Protein AF-A0A1T4M0A2-F1 (afdb_monomer_lite)

Secondary structure (DSSP, 8-state):
-PPP---S-S-----TTHHHH-HHHHHHHHHHHHHHHHHHHHHHHHHHTT-S-EE--HHHHHHHHHHHH-TTT--HHHHHHHHHHHHHTTSS-HHHHHTTEE--HHHHHHHHHIIIIIS------TT-TT--S-----------------------------------------------------------TTTHHHHHHHHHHHHTSPPPHHHHHHHHHHHHTT----GGGGSS------

Structure (mmCIF, N/CA/C/O backbone):
data_AF-A0A1T4M0A2-F1
#
_entry.id   AF-A0A1T4M0A2-F1
#
loop_
_atom_site.group_PDB
_atom_site.id
_atom_site.type_symbol
_atom_site.label_atom_id
_atom_site.label_alt_id
_atom_site.label_comp_id
_atom_site.label_asym_id
_atom_site.label_entity_id
_atom_site.label_seq_id
_atom_site.pdbx_PDB_ins_code
_atom_site.Cartn_x
_atom_site.Cartn_y
_atom_site.Cartn_z
_atom_site.occupancy
_atom_site.B_iso_or_equiv
_atom_site.auth_seq_id
_atom_site.auth_comp_id
_atom_site.auth_asym_id
_atom_site.auth_atom_id
_atom_site.pdbx_PDB_model_num
ATOM 1 N N . MET A 1 1 ? -9.844 22.093 26.070 1.00 39.25 1 MET A N 1
ATOM 2 C CA . MET A 1 1 ? -10.235 21.740 24.686 1.00 39.25 1 MET A CA 1
ATOM 3 C C . MET A 1 1 ? -9.706 20.346 24.404 1.00 39.25 1 MET A C 1
ATOM 5 O O . MET A 1 1 ? -8.512 20.139 24.574 1.00 39.25 1 MET A O 1
ATOM 9 N N . ALA A 1 2 ? -10.566 19.386 24.062 1.00 51.38 2 ALA A N 1
ATOM 10 C CA . ALA A 1 2 ? -10.100 18.076 23.611 1.00 51.38 2 ALA A CA 1
ATOM 11 C C . ALA A 1 2 ? -9.387 18.256 22.262 1.00 51.38 2 ALA A C 1
ATOM 13 O O . ALA A 1 2 ? -9.920 18.923 21.375 1.00 51.38 2 ALA A O 1
ATOM 14 N N . ALA A 1 3 ? -8.166 17.734 22.128 1.00 55.91 3 ALA A N 1
ATOM 15 C CA . ALA A 1 3 ? -7.427 17.821 20.874 1.00 55.91 3 ALA A CA 1
ATOM 16 C C . ALA A 1 3 ? -8.201 17.091 19.758 1.00 55.91 3 ALA A C 1
ATOM 18 O O . ALA A 1 3 ? -8.787 16.036 20.023 1.00 55.91 3 ALA A O 1
ATOM 19 N N . PRO A 1 4 ? -8.212 17.615 18.518 1.00 58.62 4 PRO A N 1
ATOM 20 C CA . PRO A 1 4 ? -8.858 16.937 17.406 1.00 58.62 4 PRO A CA 1
ATOM 21 C C . PRO A 1 4 ? -8.225 15.559 17.204 1.00 58.62 4 PRO A C 1
ATOM 23 O O . PRO A 1 4 ? -7.002 15.390 17.248 1.00 58.62 4 PRO A O 1
ATOM 26 N N . LYS A 1 5 ? -9.075 14.558 16.989 1.00 67.94 5 LYS A N 1
ATOM 27 C CA . LYS A 1 5 ? -8.657 13.176 16.786 1.00 67.94 5 LYS A CA 1
ATOM 28 C C . LYS A 1 5 ? -8.040 13.050 15.396 1.00 67.94 5 LYS A C 1
ATOM 30 O O . LYS A 1 5 ? -8.744 12.885 14.408 1.00 67.94 5 LYS A O 1
ATOM 35 N N . LYS A 1 6 ? -6.719 13.202 15.319 1.00 79.38 6 LYS A N 1
ATOM 36 C CA . LYS A 1 6 ? -5.974 13.026 14.069 1.00 79.38 6 LYS A CA 1
ATOM 37 C C . LYS A 1 6 ? -6.140 11.586 13.586 1.00 79.38 6 LYS A C 1
ATOM 39 O O . LYS A 1 6 ? -5.965 10.661 14.376 1.00 79.38 6 LYS A O 1
ATOM 44 N N . GLU A 1 7 ? -6.464 11.402 12.312 1.00 83.31 7 GLU A N 1
ATOM 45 C CA . GLU A 1 7 ? -6.491 10.068 11.703 1.00 83.31 7 GLU A CA 1
ATOM 46 C C . GLU A 1 7 ? -5.093 9.665 11.222 1.00 83.31 7 GLU A C 1
ATOM 48 O O . GLU A 1 7 ? -4.657 8.557 11.486 1.00 83.31 7 GLU A O 1
ATOM 53 N N . HIS A 1 8 ? -4.324 10.593 10.657 1.00 86.31 8 HIS A N 1
ATOM 54 C CA . HIS A 1 8 ? -2.967 10.317 10.192 1.00 86.31 8 HIS A CA 1
ATOM 55 C C . HIS A 1 8 ? -1.977 9.902 11.294 1.00 86.31 8 HIS A C 1
ATOM 57 O O . HIS A 1 8 ? -2.127 10.224 12.486 1.00 86.31 8 HIS A O 1
ATOM 63 N N . LEU A 1 9 ? -0.920 9.219 10.853 1.00 89.81 9 LEU A N 1
ATOM 64 C CA . LEU A 1 9 ? 0.281 8.913 11.617 1.00 89.81 9 LEU A CA 1
ATOM 65 C C . LEU A 1 9 ? 1.424 9.814 11.156 1.00 89.81 9 LEU A C 1
ATOM 67 O O . LEU A 1 9 ? 1.797 9.801 9.987 1.00 89.81 9 LEU A O 1
ATOM 71 N N . ASP A 1 10 ? 2.038 10.511 12.109 1.00 88.38 10 ASP A N 1
ATOM 72 C CA . ASP A 1 10 ? 3.291 11.242 11.879 1.00 88.38 10 ASP A CA 1
ATOM 73 C C . ASP A 1 10 ? 4.507 10.291 11.850 1.00 88.38 10 ASP A C 1
ATOM 75 O O . ASP A 1 10 ? 5.552 10.607 11.286 1.00 88.38 10 ASP A O 1
ATOM 79 N N . TYR A 1 11 ? 4.381 9.117 12.478 1.00 88.50 11 TYR A N 1
ATOM 80 C CA . TYR A 1 11 ? 5.404 8.074 12.538 1.00 88.50 11 TYR A CA 1
ATOM 81 C C . TYR A 1 11 ? 4.760 6.698 12.751 1.00 88.50 11 TYR A C 1
ATOM 83 O O . TYR A 1 11 ? 3.680 6.584 13.333 1.00 88.50 11 TYR A O 1
ATOM 91 N N . TYR A 1 12 ? 5.444 5.637 12.323 1.00 91.56 12 TYR A N 1
ATOM 92 C CA . TYR A 1 12 ? 5.054 4.254 12.596 1.00 91.56 12 TYR A CA 1
ATOM 93 C C . TYR A 1 12 ? 6.279 3.387 12.885 1.00 91.56 12 TYR A C 1
ATOM 95 O O . TYR A 1 12 ? 7.388 3.664 12.428 1.00 91.56 12 TYR A O 1
ATOM 103 N N . ASN A 1 13 ? 6.070 2.308 13.638 1.00 86.81 13 ASN A N 1
ATOM 104 C CA . ASN A 1 13 ? 7.130 1.355 13.945 1.00 86.81 13 ASN A CA 1
ATOM 105 C C . ASN A 1 13 ? 7.327 0.385 12.774 1.00 86.81 13 ASN A C 1
ATOM 107 O O . ASN A 1 13 ? 6.379 -0.252 12.311 1.00 86.81 13 ASN A O 1
ATOM 111 N N . TRP A 1 14 ? 8.574 0.222 12.336 1.00 88.94 14 TRP A N 1
ATOM 112 C CA . TRP A 1 14 ? 8.961 -0.786 11.353 1.00 88.94 14 TRP A CA 1
ATOM 113 C C . TRP A 1 14 ? 9.756 -1.904 12.028 1.00 88.94 14 TRP A C 1
ATOM 115 O O . TRP A 1 14 ? 10.693 -1.648 12.781 1.00 88.94 14 TRP A O 1
ATOM 125 N N . SER A 1 15 ? 9.397 -3.161 11.760 1.00 87.94 15 SER A N 1
ATOM 1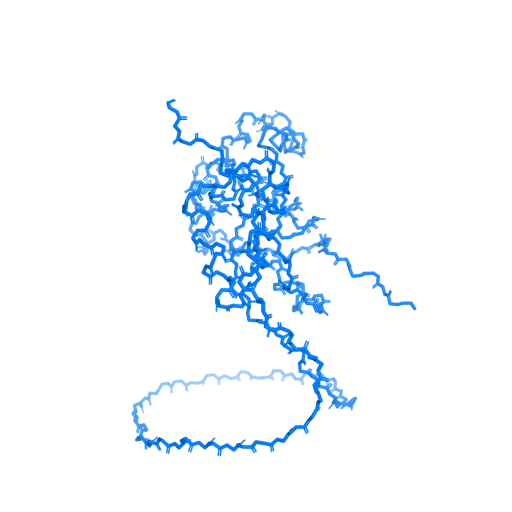26 C CA . SER A 1 15 ? 10.130 -4.296 12.325 1.00 87.94 15 SER A CA 1
ATOM 127 C C . SER A 1 15 ? 11.504 -4.428 11.672 1.00 87.94 15 SER A C 1
ATOM 129 O O . SER A 1 15 ? 11.605 -4.613 10.460 1.00 87.94 15 SER A O 1
ATOM 131 N N . CYS A 1 16 ? 12.566 -4.448 12.481 1.00 88.12 16 CYS A N 1
ATOM 132 C CA . CYS A 1 16 ? 13.921 -4.724 11.995 1.00 88.12 16 CYS A CA 1
ATOM 133 C C . CYS A 1 16 ? 14.044 -6.111 11.339 1.00 88.12 16 CYS A C 1
ATOM 135 O O . CYS A 1 16 ? 14.912 -6.312 10.502 1.00 88.12 16 CYS A O 1
ATOM 137 N N . LYS A 1 17 ? 13.152 -7.052 11.684 1.00 90.44 17 LYS A N 1
ATOM 138 C CA . LYS A 1 17 ? 13.105 -8.409 11.115 1.00 90.44 17 LYS A CA 1
ATOM 139 C C . LYS A 1 17 ? 12.120 -8.538 9.953 1.00 90.44 17 LYS A C 1
ATOM 141 O O . LYS A 1 17 ? 11.853 -9.652 9.514 1.00 90.44 17 LYS A O 1
ATOM 146 N N . ALA A 1 18 ? 11.536 -7.438 9.469 1.00 88.75 18 ALA A N 1
ATOM 147 C CA . ALA A 1 18 ? 10.472 -7.490 8.466 1.00 88.75 18 ALA A CA 1
ATOM 148 C C . ALA A 1 18 ? 10.889 -8.265 7.207 1.00 88.75 18 ALA A C 1
ATOM 150 O O . ALA A 1 18 ? 10.117 -9.080 6.708 1.00 88.75 18 ALA A O 1
ATOM 151 N N . TYR A 1 19 ? 12.119 -8.064 6.735 1.00 88.00 19 TYR A N 1
ATOM 152 C CA . TYR A 1 19 ? 12.650 -8.764 5.565 1.00 88.00 19 TYR A CA 1
ATOM 153 C C . TYR A 1 19 ? 13.077 -10.203 5.855 1.00 88.00 19 TYR A C 1
ATOM 155 O O . TYR A 1 19 ? 13.188 -10.990 4.924 1.00 88.00 19 TYR A O 1
ATOM 163 N N . ASP A 1 20 ? 13.251 -10.587 7.120 1.00 88.88 20 ASP A N 1
ATOM 164 C CA . ASP A 1 20 ? 13.601 -11.956 7.507 1.00 88.88 20 ASP A CA 1
ATOM 165 C C . ASP A 1 20 ? 12.364 -12.829 7.705 1.00 88.88 20 ASP A C 1
ATOM 167 O O . ASP A 1 20 ? 12.385 -14.019 7.383 1.00 88.88 20 ASP A O 1
ATOM 171 N N . THR A 1 21 ? 11.277 -12.255 8.215 1.00 89.38 21 THR A N 1
ATOM 172 C CA . THR A 1 21 ? 10.059 -13.002 8.549 1.00 89.38 21 THR A CA 1
ATOM 173 C C . THR A 1 21 ? 9.019 -12.961 7.440 1.00 89.38 21 THR A C 1
ATOM 175 O O . THR A 1 21 ? 8.274 -13.924 7.271 1.00 89.38 21 THR A O 1
ATOM 178 N N . ASN A 1 22 ? 8.962 -11.882 6.656 1.00 92.19 22 ASN A N 1
ATOM 179 C CA . ASN A 1 22 ? 7.921 -11.715 5.655 1.00 92.19 22 ASN A CA 1
ATOM 180 C C . ASN A 1 22 ? 8.375 -12.192 4.268 1.00 92.19 22 ASN A C 1
ATOM 182 O O . ASN A 1 22 ? 9.184 -11.555 3.591 1.00 92.19 22 ASN A O 1
ATOM 186 N N . PHE A 1 23 ? 7.801 -13.308 3.816 1.00 94.69 23 PHE A N 1
ATOM 187 C CA . PHE A 1 23 ? 8.124 -13.897 2.519 1.00 94.69 23 PHE A CA 1
ATOM 188 C C . PHE A 1 23 ?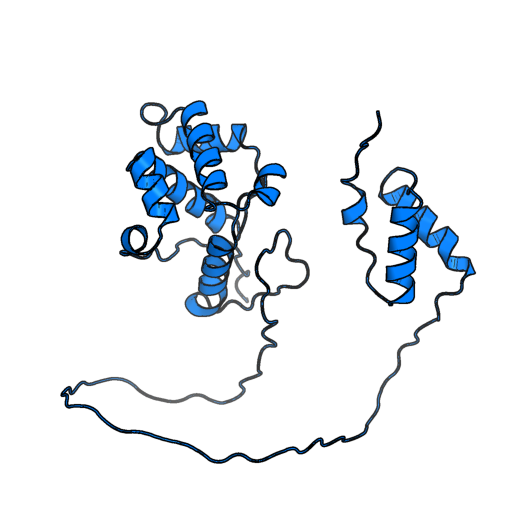 7.743 -13.003 1.327 1.00 94.69 23 PHE A C 1
ATOM 190 O O . PHE A 1 23 ? 8.441 -13.029 0.314 1.00 94.69 23 PHE A O 1
ATOM 197 N N . THR A 1 24 ? 6.691 -12.180 1.426 1.00 96.31 24 THR A N 1
ATOM 198 C CA . THR A 1 24 ? 6.309 -11.267 0.333 1.00 96.31 24 THR A CA 1
ATOM 199 C C . THR A 1 24 ? 7.319 -10.130 0.194 1.00 96.31 24 THR A C 1
ATOM 201 O O . THR A 1 24 ? 7.755 -9.834 -0.917 1.00 96.31 24 THR A O 1
ATOM 204 N N . LEU A 1 25 ? 7.816 -9.589 1.311 1.00 96.44 25 LEU A N 1
ATOM 205 C CA . LEU A 1 25 ? 8.918 -8.621 1.288 1.00 96.44 25 LEU A CA 1
ATOM 206 C C . LEU A 1 25 ? 10.201 -9.238 0.719 1.00 96.44 25 LEU A C 1
ATOM 208 O O . LEU A 1 25 ? 10.844 -8.613 -0.117 1.00 96.44 25 LEU A O 1
ATOM 212 N N . LYS A 1 26 ? 10.526 -10.495 1.055 1.00 96.62 26 LYS A N 1
ATOM 213 C CA . LYS A 1 26 ? 11.661 -11.203 0.429 1.00 96.62 26 LYS A CA 1
ATOM 214 C C . LYS A 1 26 ? 11.511 -11.340 -1.086 1.00 96.62 26 LYS A C 1
ATOM 216 O O . LYS A 1 26 ? 12.495 -11.188 -1.807 1.00 96.62 26 LYS A O 1
ATOM 221 N N . LYS A 1 27 ? 10.302 -11.624 -1.592 1.00 97.88 27 LYS A N 1
ATOM 222 C CA . LYS A 1 27 ? 10.033 -11.677 -3.043 1.00 97.88 27 LYS A CA 1
ATOM 223 C C . LYS A 1 27 ? 10.254 -10.324 -3.717 1.00 97.88 27 LYS A C 1
ATOM 225 O O . LYS A 1 27 ? 10.754 -10.295 -4.842 1.00 97.88 27 LYS A O 1
ATOM 230 N N . LEU A 1 28 ? 9.887 -9.231 -3.047 1.00 98.31 28 LEU A N 1
ATOM 231 C CA . LEU A 1 28 ? 10.128 -7.867 -3.516 1.00 98.31 28 LEU A CA 1
ATOM 232 C C . LEU A 1 28 ? 11.625 -7.563 -3.585 1.00 98.31 28 LEU A C 1
ATOM 234 O O . LEU A 1 28 ? 12.125 -7.233 -4.661 1.00 98.31 28 LEU A O 1
ATOM 238 N N . SER A 1 29 ? 12.345 -7.778 -2.481 1.00 97.00 29 SER A N 1
ATOM 239 C CA . SER A 1 29 ? 13.796 -7.582 -2.401 1.00 97.00 29 SER A CA 1
ATOM 240 C C . SER A 1 29 ? 14.545 -8.440 -3.421 1.00 97.00 29 SER A C 1
ATOM 242 O O . SER A 1 29 ? 15.470 -7.969 -4.071 1.00 97.00 29 SER A O 1
ATOM 244 N N . ARG A 1 30 ? 14.123 -9.692 -3.639 1.00 97.44 30 ARG A N 1
ATOM 245 C CA . ARG A 1 30 ? 14.750 -10.573 -4.634 1.00 97.44 30 ARG A CA 1
ATOM 246 C C . ARG A 1 30 ? 14.590 -10.062 -6.069 1.00 97.44 30 ARG A C 1
ATOM 248 O O . ARG A 1 30 ? 15.503 -10.257 -6.864 1.00 97.44 30 ARG A O 1
ATOM 255 N N . LYS A 1 31 ? 13.441 -9.473 -6.420 1.00 98.19 31 LYS A N 1
ATOM 256 C CA . LYS A 1 31 ? 13.147 -9.052 -7.802 1.00 98.19 31 LYS A CA 1
ATOM 257 C C . LYS A 1 31 ? 13.642 -7.638 -8.113 1.00 98.19 31 LYS A C 1
ATOM 259 O O . LYS A 1 31 ? 14.182 -7.415 -9.190 1.00 98.19 31 LYS A O 1
ATOM 264 N N . TYR A 1 32 ? 13.462 -6.702 -7.183 1.00 98.00 32 TYR A N 1
ATOM 265 C CA . TYR A 1 32 ? 13.727 -5.273 -7.398 1.00 98.00 32 TYR A CA 1
ATOM 266 C C . TYR A 1 32 ? 14.761 -4.682 -6.434 1.00 98.00 32 TYR A C 1
ATOM 268 O O . TYR A 1 32 ? 15.060 -3.490 -6.512 1.00 98.00 32 TYR A O 1
ATOM 276 N N . GLY A 1 33 ? 15.317 -5.490 -5.528 1.00 96.88 33 GLY A N 1
ATOM 277 C CA . GLY A 1 33 ? 16.351 -5.048 -4.599 1.00 96.88 33 GLY A CA 1
ATOM 278 C C . GLY A 1 33 ? 15.901 -3.883 -3.708 1.00 96.88 33 GLY A C 1
ATOM 279 O O . GLY A 1 33 ? 14.706 -3.731 -3.429 1.00 96.88 33 GLY A O 1
ATOM 280 N N . PRO A 1 34 ? 16.848 -3.017 -3.304 1.00 96.56 34 PRO A N 1
ATOM 281 C CA . PRO A 1 34 ? 16.570 -1.852 -2.463 1.00 96.56 34 PRO A CA 1
ATOM 282 C C . PRO A 1 34 ? 15.567 -0.863 -3.071 1.00 96.56 34 PRO A C 1
ATOM 284 O O . PRO A 1 34 ? 14.888 -0.144 -2.337 1.00 96.56 34 PRO A O 1
ATOM 287 N N . LEU A 1 35 ? 15.448 -0.817 -4.403 1.00 97.44 35 LEU A N 1
ATOM 288 C CA . LEU A 1 35 ? 14.502 0.074 -5.071 1.00 97.44 35 LEU A CA 1
ATOM 289 C C . LEU A 1 35 ? 13.056 -0.345 -4.786 1.00 97.44 35 LEU A C 1
ATOM 291 O O . LEU A 1 35 ? 12.245 0.487 -4.384 1.00 97.44 35 LEU A O 1
ATOM 295 N N . GLY A 1 36 ? 12.752 -1.641 -4.925 1.00 97.81 36 GLY A N 1
ATOM 296 C CA . GLY A 1 36 ? 11.426 -2.172 -4.604 1.00 97.81 36 GLY A CA 1
ATOM 297 C C . GLY A 1 36 ? 11.056 -1.927 -3.144 1.00 97.81 36 GLY A C 1
ATOM 298 O O . GLY A 1 36 ? 9.963 -1.455 -2.839 1.00 97.81 36 GLY A O 1
ATOM 299 N N . GLU A 1 37 ? 12.008 -2.164 -2.243 1.00 96.69 37 GLU A N 1
ATOM 300 C CA . GLU A 1 37 ? 11.847 -1.877 -0.818 1.00 96.69 37 GLU A CA 1
ATOM 301 C C . GLU A 1 37 ? 11.545 -0.405 -0.529 1.00 96.69 37 GLU A C 1
ATOM 303 O O . GLU A 1 37 ? 10.666 -0.103 0.279 1.00 96.69 37 GLU A O 1
ATOM 308 N N . THR A 1 38 ? 12.259 0.502 -1.197 1.00 97.38 38 THR A N 1
ATOM 309 C CA . THR A 1 38 ? 12.088 1.949 -1.039 1.00 97.38 38 THR A CA 1
ATOM 310 C C . THR A 1 38 ? 10.709 2.387 -1.513 1.00 97.38 38 THR A C 1
ATOM 312 O O . THR A 1 38 ? 10.027 3.108 -0.789 1.00 97.38 38 THR A O 1
ATOM 315 N N . ILE A 1 39 ? 10.263 1.909 -2.679 1.00 98.12 39 ILE A N 1
ATOM 316 C CA . ILE A 1 39 ? 8.927 2.207 -3.215 1.00 98.12 39 ILE A CA 1
ATOM 317 C C . ILE A 1 39 ? 7.847 1.728 -2.250 1.00 98.12 39 ILE A C 1
ATOM 319 O O . ILE A 1 39 ? 6.962 2.500 -1.885 1.00 98.12 39 ILE A O 1
ATOM 323 N N . TYR A 1 40 ? 7.947 0.490 -1.762 1.00 97.88 40 TYR A N 1
ATOM 324 C CA . TYR A 1 40 ? 6.973 -0.018 -0.802 1.00 97.88 40 TYR A CA 1
ATOM 325 C C . TYR A 1 40 ? 7.000 0.761 0.522 1.00 97.88 40 TYR A C 1
ATOM 327 O O . TYR A 1 40 ? 5.946 1.042 1.086 1.00 97.88 40 TYR A O 1
ATOM 335 N N . ARG A 1 41 ? 8.177 1.174 1.014 1.00 96.56 41 ARG A N 1
ATOM 336 C CA . ARG A 1 41 ? 8.266 2.015 2.218 1.00 96.56 41 ARG A CA 1
ATOM 337 C C . ARG A 1 41 ? 7.595 3.374 2.010 1.00 96.56 41 ARG A C 1
ATOM 339 O O . ARG A 1 41 ? 6.773 3.755 2.832 1.00 96.56 41 ARG A O 1
ATOM 346 N N . ARG A 1 42 ? 7.863 4.049 0.890 1.00 96.81 42 ARG A N 1
ATOM 347 C CA . ARG A 1 42 ? 7.218 5.329 0.553 1.00 96.81 42 ARG A CA 1
ATOM 348 C C . ARG A 1 42 ? 5.706 5.195 0.392 1.00 96.81 42 ARG A C 1
ATOM 350 O O . ARG A 1 42 ? 4.979 6.087 0.812 1.00 96.81 42 ARG A O 1
ATOM 357 N N . MET A 1 43 ? 5.231 4.068 -0.134 1.00 97.69 43 MET A N 1
ATOM 358 C CA . MET A 1 43 ? 3.800 3.763 -0.172 1.00 97.69 43 MET A CA 1
ATOM 359 C C . MET A 1 43 ? 3.179 3.666 1.219 1.00 97.69 43 MET A C 1
ATOM 361 O O . MET A 1 43 ? 2.096 4.198 1.438 1.00 97.69 43 MET A O 1
ATOM 365 N N . LEU A 1 44 ? 3.853 3.018 2.173 1.00 97.00 44 LEU A N 1
ATOM 366 C CA . LEU A 1 44 ? 3.371 2.983 3.555 1.00 97.00 44 LEU A CA 1
ATOM 367 C C . LEU A 1 44 ? 3.300 4.386 4.157 1.00 97.00 44 LEU A C 1
ATOM 369 O O . LEU A 1 44 ? 2.318 4.696 4.823 1.00 97.00 44 LEU A O 1
ATOM 373 N N . ASP A 1 45 ? 4.297 5.231 3.891 1.00 95.69 45 ASP A N 1
ATOM 374 C CA . ASP A 1 45 ? 4.312 6.613 4.372 1.00 95.69 45 ASP A CA 1
ATOM 375 C C . ASP A 1 45 ? 3.111 7.405 3.817 1.00 95.69 45 ASP A C 1
ATOM 377 O O . ASP A 1 45 ? 2.406 8.065 4.579 1.00 95.69 45 ASP A O 1
ATOM 381 N N . LEU A 1 46 ? 2.829 7.286 2.511 1.00 95.69 46 LEU A N 1
ATOM 382 C CA . LEU A 1 46 ? 1.676 7.922 1.855 1.00 95.69 46 LEU A CA 1
ATOM 383 C C . LEU A 1 46 ? 0.338 7.428 2.407 1.00 95.69 46 LEU A C 1
ATOM 385 O O . LEU A 1 46 ? -0.582 8.221 2.627 1.00 95.69 46 LEU A O 1
ATOM 389 N N . ILE A 1 47 ? 0.234 6.121 2.649 1.00 96.69 47 ILE A N 1
ATOM 390 C CA . ILE A 1 47 ? -0.969 5.539 3.231 1.00 96.69 47 ILE A CA 1
ATOM 391 C C . ILE A 1 47 ? -1.168 6.091 4.638 1.00 96.69 47 ILE A C 1
ATOM 393 O O . ILE A 1 47 ? -2.183 6.729 4.901 1.00 96.69 47 ILE A O 1
ATOM 397 N N . TYR A 1 48 ? -0.182 5.922 5.517 1.00 95.44 48 TYR A N 1
ATOM 398 C CA . TYR A 1 48 ? -0.310 6.218 6.941 1.00 95.44 48 TYR A CA 1
ATOM 399 C C . TYR A 1 48 ? -0.401 7.708 7.275 1.00 95.44 48 TYR A C 1
ATOM 401 O O . TYR A 1 48 ? -1.045 8.053 8.267 1.00 95.44 48 TYR A O 1
ATOM 409 N N . ILE A 1 49 ? 0.164 8.600 6.454 1.00 93.31 49 ILE A N 1
ATOM 410 C CA . ILE A 1 49 ? -0.046 10.046 6.623 1.00 93.31 49 ILE A CA 1
ATOM 411 C C . ILE A 1 49 ? -1.466 10.484 6.231 1.00 93.31 49 ILE A C 1
ATOM 413 O O . ILE A 1 49 ? -1.875 11.598 6.542 1.00 93.31 49 ILE A O 1
ATOM 417 N N . THR A 1 50 ? -2.228 9.615 5.567 1.00 90.38 50 THR A N 1
ATOM 418 C CA . THR A 1 50 ? -3.619 9.876 5.190 1.00 90.38 50 THR A CA 1
ATOM 419 C C . THR A 1 50 ? -4.572 9.115 6.112 1.00 90.38 50 THR A C 1
ATOM 421 O O . THR A 1 50 ? -5.351 9.727 6.842 1.00 90.38 50 THR A O 1
ATOM 424 N N . ASN A 1 51 ? -4.521 7.778 6.087 1.00 91.56 51 ASN A N 1
ATOM 425 C CA . ASN A 1 51 ? -5.354 6.870 6.880 1.00 91.56 51 ASN A CA 1
ATOM 426 C C . ASN A 1 51 ? -4.775 5.431 6.827 1.00 91.56 51 ASN A C 1
ATOM 428 O O . ASN A 1 51 ? -3.567 5.229 6.768 1.00 91.56 51 ASN A O 1
ATOM 432 N N . TYR A 1 52 ? -5.619 4.397 6.830 1.00 94.94 52 TYR A N 1
ATOM 433 C CA . TYR A 1 52 ? -5.225 3.004 6.544 1.00 94.94 52 TYR A CA 1
ATOM 434 C C . TYR A 1 52 ? -5.299 2.632 5.052 1.00 94.94 52 TYR A C 1
ATOM 436 O O . TYR A 1 52 ? -5.020 1.488 4.687 1.00 94.94 52 TYR A O 1
ATOM 444 N N . TYR A 1 53 ? -5.691 3.571 4.191 1.00 97.00 53 TYR A N 1
ATOM 445 C CA . TYR A 1 53 ? -5.740 3.436 2.735 1.00 97.00 53 TYR A CA 1
ATOM 446 C C . TYR A 1 53 ? -5.575 4.810 2.076 1.00 97.00 53 TYR A C 1
ATOM 448 O O . TYR A 1 53 ? -5.777 5.838 2.727 1.00 97.00 53 TYR A O 1
ATOM 456 N N . ILE A 1 54 ? -5.276 4.814 0.778 1.00 96.81 54 ILE A N 1
ATOM 457 C CA . ILE A 1 54 ? -5.383 5.992 -0.099 1.00 96.81 54 ILE A CA 1
ATOM 458 C C . ILE A 1 54 ? -6.151 5.625 -1.365 1.00 96.81 54 ILE A C 1
ATOM 460 O O . ILE A 1 54 ? -6.178 4.456 -1.751 1.00 96.81 54 ILE A O 1
ATOM 464 N N . VAL A 1 55 ? -6.772 6.620 -1.996 1.00 97.25 55 VAL A N 1
ATOM 465 C CA . VAL A 1 55 ? -7.452 6.472 -3.289 1.00 97.25 55 VAL A CA 1
ATOM 466 C C . VAL A 1 55 ? -6.745 7.369 -4.287 1.00 97.25 55 VAL A C 1
ATOM 468 O O . VAL A 1 55 ? -6.794 8.588 -4.142 1.00 97.25 55 VAL A O 1
ATOM 471 N N . ILE A 1 56 ? -6.043 6.770 -5.239 1.00 97.25 56 ILE A N 1
ATOM 472 C CA . ILE A 1 56 ? -5.246 7.483 -6.237 1.00 97.25 56 ILE A CA 1
ATOM 473 C C . ILE A 1 56 ? -4.981 6.558 -7.422 1.00 97.25 56 ILE A C 1
ATOM 475 O O . ILE A 1 56 ? -4.753 5.358 -7.242 1.00 97.25 56 ILE A O 1
ATOM 479 N N . ASP A 1 57 ? -5.033 7.113 -8.628 1.00 97.50 57 ASP A N 1
ATOM 480 C CA . ASP A 1 57 ? -4.721 6.363 -9.839 1.00 97.50 57 ASP A CA 1
ATOM 481 C C . ASP A 1 57 ? -3.241 5.954 -9.879 1.00 97.50 57 ASP A C 1
ATOM 483 O O . ASP A 1 57 ? -2.372 6.652 -9.350 1.00 97.50 57 ASP A O 1
ATOM 487 N N . ILE A 1 58 ? -2.946 4.805 -10.491 1.00 97.81 58 ILE A N 1
ATOM 488 C CA . ILE A 1 58 ? -1.580 4.283 -10.552 1.00 97.81 58 ILE A CA 1
ATOM 489 C C . ILE A 1 58 ? -0.623 5.220 -11.295 1.00 97.81 58 ILE A C 1
ATOM 491 O O . ILE A 1 58 ? 0.544 5.285 -10.909 1.00 97.81 58 ILE A O 1
ATOM 495 N N . ASP A 1 59 ? -1.082 5.949 -12.311 1.00 97.38 59 ASP A N 1
ATOM 496 C CA . ASP A 1 59 ? -0.223 6.829 -13.103 1.00 97.38 59 ASP A CA 1
ATOM 497 C C . ASP A 1 59 ? 0.175 8.068 -12.286 1.00 97.38 59 ASP A C 1
ATOM 499 O O . ASP A 1 59 ? 1.360 8.392 -12.176 1.00 97.38 59 ASP A O 1
ATOM 503 N N . GLU A 1 60 ? -0.795 8.700 -11.615 1.00 97.75 60 GLU A N 1
ATOM 504 C CA . GLU A 1 60 ? -0.554 9.839 -10.716 1.00 97.75 60 GLU A CA 1
ATOM 505 C C . GLU A 1 60 ? 0.322 9.435 -9.522 1.00 97.75 60 GLU A C 1
ATOM 507 O O . GLU A 1 60 ? 1.284 10.124 -9.172 1.00 97.75 60 GLU A O 1
ATOM 512 N N . LEU A 1 61 ? 0.042 8.271 -8.933 1.00 97.75 61 LEU A N 1
ATOM 513 C CA . LEU A 1 61 ? 0.827 7.725 -7.833 1.00 97.75 61 LEU A CA 1
ATOM 514 C C . LEU A 1 61 ? 2.272 7.426 -8.248 1.00 97.75 61 LEU A C 1
ATOM 516 O O . LEU A 1 61 ? 3.212 7.709 -7.503 1.00 97.75 61 LEU A O 1
ATOM 520 N N . SER A 1 62 ? 2.463 6.849 -9.433 1.00 98.06 62 SER A N 1
ATOM 521 C CA . SER A 1 62 ? 3.795 6.515 -9.941 1.00 98.06 62 SER A CA 1
ATOM 522 C C . SER A 1 62 ? 4.607 7.771 -10.240 1.00 98.06 62 SER A C 1
ATOM 524 O O . SER A 1 62 ? 5.800 7.803 -9.933 1.00 98.06 62 SER A O 1
ATOM 526 N N . TYR A 1 63 ? 3.959 8.818 -10.755 1.00 97.50 63 TYR A N 1
ATOM 527 C CA . TYR A 1 63 ? 4.551 10.141 -10.946 1.00 97.50 63 TYR A CA 1
ATOM 528 C C . TYR A 1 63 ? 5.005 10.783 -9.630 1.00 97.50 63 TYR A C 1
ATOM 530 O O . TYR A 1 63 ? 6.150 11.234 -9.516 1.00 97.50 63 TYR A O 1
ATOM 538 N N . ASP A 1 64 ? 4.152 10.779 -8.603 1.00 96.69 64 ASP A N 1
ATOM 539 C CA . ASP A 1 64 ? 4.495 11.326 -7.285 1.00 96.69 64 ASP A CA 1
ATOM 540 C C . ASP A 1 64 ? 5.657 10.555 -6.629 1.00 96.69 64 ASP A C 1
ATOM 542 O O . ASP A 1 64 ? 6.618 11.148 -6.123 1.00 96.69 64 ASP A O 1
ATOM 546 N N . LEU A 1 65 ? 5.639 9.220 -6.698 1.00 97.31 65 LEU A N 1
ATOM 547 C CA . LEU A 1 65 ? 6.715 8.383 -6.164 1.00 97.31 65 LEU A CA 1
ATOM 548 C C . LEU A 1 65 ? 8.043 8.587 -6.900 1.00 97.31 65 LEU A C 1
ATOM 550 O O . LEU A 1 65 ? 9.084 8.699 -6.243 1.00 97.31 65 LEU A O 1
ATOM 554 N N . ALA A 1 66 ? 8.023 8.663 -8.233 1.00 96.94 66 ALA A N 1
ATOM 555 C CA . ALA A 1 66 ? 9.217 8.912 -9.038 1.00 96.94 66 ALA A CA 1
ATOM 556 C C . ALA A 1 66 ? 9.864 10.256 -8.670 1.00 96.94 66 ALA A C 1
ATOM 558 O O . ALA A 1 66 ? 11.079 10.327 -8.474 1.00 96.94 66 ALA A O 1
ATOM 559 N N . GLN A 1 67 ? 9.065 11.308 -8.459 1.00 96.00 67 GLN A N 1
ATOM 560 C CA . GLN A 1 67 ? 9.572 12.594 -7.973 1.00 96.00 67 GLN A CA 1
ATOM 561 C C . GLN A 1 67 ? 10.157 12.508 -6.557 1.00 96.00 67 GLN A C 1
ATOM 563 O O . GLN A 1 67 ? 11.242 13.039 -6.310 1.00 96.00 67 GLN A O 1
ATOM 568 N N . LYS A 1 68 ? 9.485 11.819 -5.624 1.00 94.00 68 LYS A N 1
ATOM 569 C CA . LYS A 1 68 ? 9.955 11.676 -4.230 1.00 94.00 68 LYS A CA 1
ATOM 570 C C . LYS A 1 68 ? 11.241 10.863 -4.097 1.00 94.00 68 LYS A C 1
ATOM 572 O O . LYS A 1 68 ? 12.023 11.110 -3.178 1.00 94.00 68 LYS A O 1
ATOM 577 N N . ILE A 1 69 ? 11.436 9.868 -4.959 1.00 94.94 69 ILE A N 1
ATOM 578 C CA . ILE A 1 69 ? 12.646 9.033 -5.001 1.00 94.94 69 ILE A CA 1
ATOM 579 C C . ILE A 1 69 ? 13.754 9.728 -5.807 1.00 94.94 69 ILE A C 1
ATOM 581 O O . ILE A 1 69 ? 14.938 9.599 -5.488 1.00 94.94 69 ILE A O 1
ATOM 585 N N . GLY A 1 70 ? 13.362 10.493 -6.822 1.00 94.12 70 GLY A N 1
ATOM 586 C CA . GLY A 1 70 ? 14.230 11.121 -7.801 1.00 94.12 70 GLY A CA 1
ATOM 587 C C . GLY A 1 70 ? 14.244 10.326 -9.104 1.00 94.12 70 GLY A C 1
ATOM 588 O O . GLY A 1 70 ? 14.625 9.153 -9.133 1.00 94.12 70 GLY A O 1
ATOM 589 N N . THR A 1 71 ? 13.924 11.010 -10.202 1.00 92.25 71 THR A N 1
ATOM 590 C CA . THR A 1 71 ? 13.759 10.437 -11.552 1.00 92.25 71 THR A CA 1
ATOM 591 C C . THR A 1 71 ? 15.015 9.771 -12.113 1.00 92.25 71 THR A C 1
ATOM 593 O O . THR A 1 71 ? 14.938 8.932 -13.003 1.00 92.25 71 THR A O 1
ATOM 596 N N . LYS A 1 72 ? 16.192 10.080 -11.556 1.00 94.25 72 LYS A N 1
ATOM 597 C CA . LYS A 1 72 ? 17.450 9.387 -11.871 1.00 94.25 72 LYS A CA 1
ATOM 598 C C . LYS A 1 72 ? 17.434 7.904 -11.467 1.00 94.25 72 LYS A C 1
ATOM 600 O O . LYS A 1 72 ? 18.164 7.113 -12.058 1.00 94.25 72 LYS A O 1
ATOM 605 N N . TRP A 1 73 ? 16.670 7.546 -10.435 1.00 93.12 73 TRP A N 1
ATOM 606 C CA . TRP A 1 73 ? 16.678 6.210 -9.828 1.00 93.12 73 TRP A CA 1
ATOM 607 C C . TRP A 1 73 ? 15.419 5.394 -10.147 1.00 93.12 73 TRP A C 1
ATOM 609 O O . TRP A 1 73 ? 15.511 4.172 -10.245 1.00 93.12 73 TRP A O 1
ATOM 619 N N . CYS A 1 74 ? 14.264 6.051 -10.299 1.00 95.62 74 CYS A N 1
ATOM 620 C CA . CYS A 1 74 ? 12.994 5.451 -10.726 1.00 95.62 74 CYS A CA 1
ATOM 621 C C . CYS A 1 74 ? 12.237 6.447 -11.602 1.00 95.62 74 CYS A C 1
ATOM 623 O O . CYS A 1 74 ? 12.007 7.572 -11.160 1.00 95.62 74 CYS A O 1
ATOM 625 N N . ASP A 1 75 ? 11.833 6.035 -12.798 1.00 97.06 75 ASP A N 1
ATOM 626 C CA . ASP A 1 75 ? 10.841 6.746 -13.605 1.00 97.06 75 ASP A CA 1
ATOM 627 C C . ASP A 1 75 ? 9.421 6.237 -13.293 1.00 97.06 75 ASP A C 1
ATOM 629 O O . ASP A 1 75 ? 9.244 5.244 -12.576 1.00 97.06 75 ASP A O 1
ATOM 633 N N . GLU A 1 76 ? 8.390 6.909 -13.818 1.00 97.12 76 GLU A N 1
ATOM 634 C CA . GLU A 1 76 ? 7.000 6.539 -13.515 1.00 97.12 76 GLU A CA 1
ATOM 635 C C . GLU A 1 76 ? 6.685 5.110 -13.970 1.00 97.12 76 GLU A C 1
ATOM 637 O O . GLU A 1 76 ? 6.053 4.351 -13.239 1.00 97.12 76 GLU A O 1
ATOM 642 N N . ASN A 1 77 ? 7.197 4.701 -15.134 1.00 97.88 77 ASN A N 1
ATOM 643 C CA . ASN A 1 77 ? 6.982 3.360 -15.676 1.00 97.88 77 ASN A CA 1
ATOM 644 C C . ASN A 1 77 ? 7.549 2.275 -14.755 1.00 97.88 77 ASN A C 1
ATOM 646 O O . ASN A 1 77 ? 6.870 1.283 -14.470 1.00 97.88 77 ASN A O 1
ATOM 650 N N . LYS A 1 78 ? 8.778 2.454 -14.253 1.00 98.06 78 LYS A N 1
ATOM 651 C CA . LYS A 1 78 ? 9.383 1.501 -13.319 1.00 98.06 78 LYS A CA 1
ATOM 652 C C . LYS A 1 78 ? 8.645 1.477 -11.991 1.00 98.06 78 LYS A C 1
ATOM 654 O O . LYS A 1 78 ? 8.459 0.406 -11.410 1.00 98.06 78 LYS A O 1
ATOM 659 N N . CYS A 1 79 ? 8.212 2.637 -11.517 1.00 98.12 79 CYS A N 1
ATOM 660 C CA . CYS A 1 79 ? 7.460 2.750 -10.281 1.00 98.12 79 CYS A CA 1
ATOM 661 C C . CYS A 1 79 ? 6.091 2.038 -10.410 1.00 98.12 79 CYS A C 1
ATOM 663 O O . CYS A 1 79 ? 5.771 1.199 -9.563 1.00 98.12 79 CYS A O 1
ATOM 665 N N . ALA A 1 80 ? 5.369 2.219 -11.521 1.00 98.38 80 ALA A N 1
ATOM 666 C CA . ALA A 1 80 ? 4.137 1.493 -11.839 1.00 98.38 80 ALA A CA 1
ATOM 667 C C . ALA A 1 80 ? 4.361 -0.027 -11.939 1.00 98.38 80 ALA A C 1
ATOM 669 O O . ALA A 1 80 ? 3.595 -0.810 -11.374 1.00 98.38 80 ALA A O 1
ATOM 670 N N . GLU A 1 81 ? 5.429 -0.468 -12.615 1.00 98.50 81 GLU A N 1
ATOM 671 C CA . GLU A 1 81 ? 5.801 -1.887 -12.727 1.00 98.50 81 GLU A CA 1
ATOM 672 C C . GLU A 1 81 ? 5.983 -2.531 -11.342 1.00 98.50 81 GLU A C 1
ATOM 674 O O . GLU A 1 81 ? 5.476 -3.624 -11.071 1.00 98.50 81 GLU A O 1
ATOM 679 N N . ILE A 1 82 ? 6.682 -1.837 -10.441 1.00 98.62 82 ILE A N 1
ATOM 680 C CA . ILE A 1 82 ? 6.948 -2.318 -9.083 1.00 98.62 82 ILE A CA 1
ATOM 681 C C . ILE A 1 82 ? 5.667 -2.336 -8.244 1.00 98.62 82 ILE A C 1
ATOM 683 O O . ILE A 1 82 ? 5.441 -3.307 -7.523 1.00 98.62 82 ILE A O 1
ATOM 687 N N . LEU A 1 83 ? 4.805 -1.322 -8.354 1.00 98.56 83 LEU A N 1
ATOM 688 C CA . LEU A 1 83 ? 3.509 -1.289 -7.666 1.00 98.56 83 LEU A CA 1
ATOM 689 C C . LEU A 1 83 ? 2.588 -2.437 -8.103 1.00 98.56 83 LEU A C 1
ATOM 691 O O . LEU A 1 83 ? 1.974 -3.096 -7.257 1.00 98.56 83 LEU A O 1
ATOM 695 N N . ARG A 1 84 ? 2.544 -2.737 -9.406 1.00 98.56 84 ARG A N 1
ATOM 696 C CA . ARG A 1 84 ? 1.815 -3.901 -9.937 1.00 98.56 84 ARG A CA 1
ATOM 697 C C . ARG A 1 84 ? 2.361 -5.197 -9.348 1.00 98.56 84 ARG A C 1
ATOM 699 O O . ARG A 1 84 ? 1.595 -5.990 -8.813 1.00 98.56 84 ARG A O 1
ATOM 706 N N . TYR A 1 85 ? 3.682 -5.359 -9.304 1.00 98.69 85 TYR A N 1
ATOM 707 C CA . TYR A 1 85 ? 4.278 -6.539 -8.680 1.00 98.69 85 TYR A CA 1
ATOM 708 C C . TYR A 1 85 ? 4.012 -6.634 -7.170 1.00 98.69 85 TYR A C 1
ATOM 710 O O . TYR A 1 85 ? 3.780 -7.729 -6.664 1.00 98.69 85 TYR A O 1
ATOM 718 N N . CYS A 1 86 ? 4.022 -5.515 -6.438 1.00 98.50 86 CYS A N 1
ATOM 719 C CA . CYS A 1 86 ? 3.618 -5.480 -5.029 1.00 98.50 86 CYS A CA 1
ATOM 720 C C . CYS A 1 86 ? 2.181 -5.993 -4.848 1.00 98.50 86 CYS A C 1
ATOM 722 O O . CYS A 1 86 ? 1.905 -6.717 -3.891 1.00 98.50 86 CYS A O 1
ATOM 724 N N . THR A 1 87 ? 1.292 -5.667 -5.783 1.00 98.44 87 THR A N 1
ATOM 725 C CA . THR A 1 87 ? -0.084 -6.179 -5.816 1.00 98.44 87 THR A CA 1
ATOM 726 C C . THR A 1 87 ? -0.100 -7.684 -6.101 1.00 98.44 87 THR A C 1
ATOM 728 O O . THR A 1 87 ? -0.693 -8.444 -5.340 1.00 98.44 87 THR A O 1
ATOM 731 N N . ASP A 1 88 ? 0.648 -8.149 -7.107 1.00 98.31 88 ASP A N 1
ATOM 732 C CA . ASP A 1 88 ? 0.727 -9.573 -7.478 1.00 98.31 88 ASP A CA 1
ATOM 733 C C . ASP A 1 88 ? 1.238 -10.473 -6.342 1.00 98.31 88 ASP A C 1
ATOM 735 O O . ASP A 1 88 ? 0.815 -11.621 -6.199 1.00 98.31 88 ASP A O 1
ATOM 739 N N . ILE A 1 89 ? 2.169 -9.972 -5.523 1.00 97.69 89 ILE A N 1
ATOM 740 C CA . ILE A 1 89 ? 2.719 -10.716 -4.380 1.00 97.69 89 ILE A CA 1
ATOM 741 C C . ILE A 1 89 ? 1.932 -10.508 -3.078 1.00 97.69 89 ILE A C 1
ATOM 743 O O . ILE A 1 89 ? 2.359 -11.024 -2.043 1.00 97.69 89 ILE A O 1
ATOM 747 N N . GLY A 1 90 ? 0.816 -9.773 -3.115 1.00 97.19 90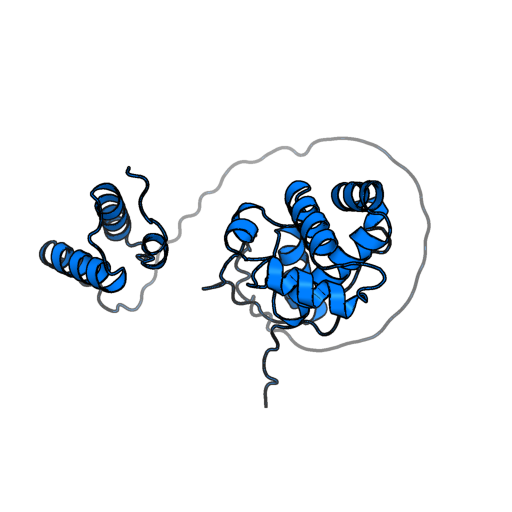 GLY A N 1
ATOM 748 C CA . GLY A 1 90 ? -0.092 -9.583 -1.982 1.00 97.19 90 GLY A CA 1
ATOM 749 C C . GLY A 1 90 ? 0.385 -8.584 -0.925 1.00 97.19 90 GLY A C 1
ATOM 750 O O . GLY A 1 90 ? -0.004 -8.689 0.237 1.00 97.19 90 GLY A O 1
ATOM 751 N N . LEU A 1 91 ? 1.252 -7.627 -1.279 1.00 97.75 91 LEU A N 1
ATOM 752 C CA . LEU A 1 91 ? 1.529 -6.472 -0.408 1.00 97.75 91 LEU A CA 1
ATOM 753 C C . LEU A 1 91 ? 0.379 -5.458 -0.428 1.00 97.75 91 LEU A C 1
ATOM 755 O O . LEU A 1 91 ? 0.149 -4.784 0.580 1.00 97.75 91 LEU A O 1
ATOM 759 N N . PHE A 1 92 ? -0.353 -5.410 -1.542 1.00 98.50 92 PHE A N 1
ATOM 760 C CA . PHE A 1 92 ? -1.617 -4.696 -1.701 1.00 98.50 92 PHE A CA 1
ATOM 761 C C . PHE A 1 92 ? -2.737 -5.675 -2.052 1.00 98.50 92 PHE A C 1
ATOM 763 O O . PHE A 1 92 ? -2.483 -6.721 -2.652 1.00 98.50 92 PHE A O 1
ATOM 770 N N . ASP A 1 93 ? -3.961 -5.344 -1.653 1.00 98.31 93 ASP A N 1
ATOM 771 C CA . ASP A 1 93 ? -5.146 -6.104 -2.032 1.00 98.31 93 ASP A CA 1
ATOM 772 C C . ASP A 1 93 ? -5.487 -5.856 -3.503 1.00 98.31 93 ASP A C 1
ATOM 774 O O . ASP A 1 93 ? -5.658 -4.715 -3.932 1.00 98.31 93 ASP A O 1
ATOM 778 N N . LYS A 1 94 ? -5.574 -6.936 -4.279 1.00 97.69 94 LYS A N 1
ATOM 779 C CA . LYS A 1 94 ? -5.747 -6.849 -5.729 1.00 97.69 94 LYS A CA 1
ATOM 780 C C . LYS A 1 94 ? -7.076 -6.205 -6.127 1.00 97.69 94 LYS A C 1
ATOM 782 O O . LYS A 1 94 ? -7.085 -5.351 -7.007 1.00 97.69 94 LYS A O 1
ATOM 787 N N . ASN A 1 95 ? -8.170 -6.582 -5.469 1.00 96.88 95 ASN A N 1
ATOM 788 C CA . ASN A 1 95 ? -9.509 -6.110 -5.826 1.00 96.88 95 ASN A CA 1
ATOM 789 C C . ASN A 1 95 ? -9.654 -4.611 -5.532 1.00 96.88 95 ASN A C 1
ATOM 791 O O . ASN A 1 95 ? -10.262 -3.868 -6.300 1.00 96.88 95 ASN A O 1
ATOM 795 N N . LEU A 1 96 ? -9.062 -4.151 -4.428 1.00 97.19 96 LEU A N 1
ATOM 796 C CA . LEU A 1 96 ? -9.043 -2.734 -4.082 1.00 97.19 96 LEU A CA 1
ATOM 797 C C . LEU A 1 96 ? -8.143 -1.917 -5.015 1.00 97.19 96 LEU A C 1
ATOM 799 O O . LEU A 1 96 ? -8.547 -0.829 -5.426 1.00 97.19 96 LEU A O 1
ATOM 803 N N . VAL A 1 97 ? -6.978 -2.440 -5.410 1.00 97.81 97 VAL A N 1
ATOM 804 C CA . VAL A 1 97 ? -6.089 -1.753 -6.363 1.00 97.81 97 VAL A CA 1
ATOM 805 C C . VAL A 1 97 ? -6.755 -1.578 -7.729 1.00 97.81 97 VAL A C 1
ATOM 807 O O . VAL A 1 97 ? -6.597 -0.525 -8.338 1.00 97.81 97 VAL A O 1
ATOM 810 N N . GLU A 1 98 ? -7.559 -2.543 -8.189 1.00 96.56 98 GLU A N 1
ATOM 811 C CA . GLU A 1 98 ? -8.370 -2.400 -9.414 1.00 96.56 98 GLU A CA 1
ATOM 812 C C . GLU A 1 98 ? -9.377 -1.236 -9.332 1.00 96.56 98 GLU A C 1
ATOM 814 O O . GLU A 1 98 ? -9.768 -0.678 -10.354 1.00 96.56 98 GLU A O 1
ATOM 819 N N . CYS A 1 99 ? -9.748 -0.823 -8.117 1.00 96.12 99 CYS A N 1
ATOM 820 C CA . CYS A 1 99 ? -10.586 0.343 -7.839 1.00 96.12 99 CYS A CA 1
ATOM 821 C C . CYS A 1 99 ? -9.769 1.596 -7.459 1.00 96.12 99 CYS A C 1
ATOM 823 O O . CYS A 1 99 ? -10.324 2.528 -6.875 1.00 96.12 99 CYS A O 1
ATOM 825 N N . ASN A 1 100 ? -8.460 1.621 -7.742 1.00 97.31 100 ASN A N 1
ATOM 826 C CA . ASN A 1 100 ? -7.523 2.685 -7.359 1.00 97.31 100 ASN A CA 1
ATOM 827 C C . ASN A 1 100 ? -7.404 2.909 -5.839 1.00 97.31 100 ASN A C 1
ATOM 829 O O . ASN A 1 100 ? -7.031 3.992 -5.386 1.00 97.31 100 ASN A O 1
ATOM 833 N N . VAL A 1 101 ? -7.705 1.885 -5.032 1.00 97.62 101 VAL A N 1
ATOM 834 C CA . VAL A 1 101 ? -7.596 1.919 -3.569 1.00 97.62 101 VAL A CA 1
ATOM 835 C C . VAL A 1 101 ? -6.378 1.119 -3.113 1.00 97.62 101 VAL A C 1
ATOM 837 O O . VAL A 1 101 ? -6.319 -0.102 -3.241 1.00 97.62 101 VAL A O 1
ATOM 840 N N . TRP A 1 102 ? -5.410 1.800 -2.505 1.00 98.19 102 TRP A N 1
ATOM 841 C CA . TRP A 1 102 ? -4.151 1.194 -2.074 1.00 98.19 102 TRP A CA 1
ATOM 842 C C . TRP A 1 102 ? -4.172 0.896 -0.579 1.00 98.19 102 TRP A C 1
ATOM 844 O O . TRP A 1 102 ? -4.067 1.793 0.261 1.00 98.19 102 TRP A O 1
ATOM 854 N N . THR A 1 103 ? -4.311 -0.384 -0.240 1.00 98.19 103 THR A N 1
ATOM 855 C CA . THR A 1 103 ? -4.239 -0.913 1.130 1.00 98.19 103 THR A CA 1
ATOM 856 C C . THR A 1 103 ? -4.073 -2.438 1.097 1.00 98.19 103 THR A C 1
ATOM 858 O O . THR A 1 103 ? -4.064 -3.047 0.030 1.00 98.19 103 THR A O 1
ATOM 861 N N . SER A 1 104 ? -3.910 -3.065 2.259 1.00 97.31 104 SER A N 1
ATOM 862 C CA . SER A 1 104 ? -3.993 -4.518 2.447 1.00 97.31 104 SER A CA 1
ATOM 863 C C . SER A 1 104 ? -4.328 -4.848 3.895 1.00 97.31 104 SER A C 1
ATOM 865 O O . SER A 1 104 ? -4.117 -4.025 4.787 1.00 97.31 104 SER A O 1
ATOM 867 N N . ASP A 1 105 ? -4.778 -6.077 4.151 1.00 95.44 105 ASP A N 1
ATOM 868 C CA . ASP A 1 105 ? -5.027 -6.597 5.502 1.00 95.44 105 ASP A CA 1
ATOM 869 C C . ASP A 1 105 ? -3.855 -6.295 6.461 1.00 95.44 105 ASP A C 1
ATOM 871 O O . ASP A 1 105 ? -4.024 -5.704 7.528 1.00 95.44 105 ASP A O 1
ATOM 875 N N . GLY A 1 106 ? -2.620 -6.586 6.039 1.00 94.19 106 GLY A N 1
ATOM 876 C CA . GLY A 1 106 ? -1.429 -6.329 6.851 1.00 94.19 106 GLY A CA 1
ATOM 877 C C . GLY A 1 106 ? -1.148 -4.843 7.116 1.00 94.19 106 GLY A C 1
ATOM 878 O O . GLY A 1 106 ? -0.605 -4.503 8.168 1.00 94.19 106 GLY A O 1
ATOM 879 N N . ILE A 1 107 ? -1.489 -3.951 6.182 1.00 96.31 107 ILE A N 1
ATOM 880 C CA . ILE A 1 107 ? -1.377 -2.494 6.364 1.00 96.31 107 ILE A CA 1
ATOM 881 C C . ILE A 1 107 ? -2.416 -2.018 7.381 1.00 96.31 107 ILE A C 1
ATOM 883 O O . ILE A 1 107 ? -2.062 -1.326 8.336 1.00 96.31 107 ILE A O 1
ATOM 887 N N . GLN A 1 108 ? -3.667 -2.455 7.234 1.00 95.88 108 GLN A N 1
ATOM 888 C CA . GLN A 1 108 ? -4.764 -2.079 8.123 1.00 95.88 108 GLN A CA 1
ATOM 889 C C . GLN A 1 108 ? -4.526 -2.567 9.552 1.00 95.88 108 GLN A C 1
ATOM 891 O O . GLN A 1 108 ? -4.603 -1.767 10.482 1.00 95.88 108 GLN A O 1
ATOM 896 N N . LYS A 1 109 ? -4.137 -3.838 9.736 1.00 93.44 109 LYS A N 1
ATOM 897 C CA . LYS A 1 109 ? -3.798 -4.396 11.058 1.00 93.44 109 LYS A CA 1
ATOM 898 C C . LYS A 1 109 ? -2.776 -3.538 11.795 1.00 93.44 109 LYS A C 1
ATOM 900 O O . LYS A 1 109 ? -3.007 -3.158 12.938 1.00 93.44 109 LYS A O 1
ATOM 905 N N . ARG A 1 110 ? -1.669 -3.189 11.130 1.00 93.25 110 ARG A N 1
ATOM 906 C CA . ARG A 1 110 ? -0.612 -2.357 11.728 1.00 93.25 110 ARG A CA 1
ATOM 907 C C . ARG A 1 110 ? -1.093 -0.945 12.034 1.00 93.25 110 ARG A C 1
ATOM 909 O O . ARG A 1 110 ? -0.789 -0.423 13.101 1.00 93.25 110 ARG A O 1
ATOM 916 N N . TYR A 1 111 ? -1.841 -0.335 11.119 1.00 93.94 111 TYR A N 1
ATOM 917 C CA . TYR A 1 111 ? -2.396 0.999 11.319 1.00 93.94 111 TYR A CA 1
ATOM 918 C C . TYR A 1 111 ? -3.287 1.056 12.563 1.00 93.94 111 TYR A C 1
ATOM 920 O O . TYR A 1 111 ? -3.075 1.887 13.448 1.00 93.94 111 TYR A O 1
ATOM 928 N N . PHE A 1 112 ? -4.262 0.148 12.658 1.00 91.88 112 PHE A N 1
ATOM 929 C CA . PHE A 1 112 ? -5.202 0.132 13.774 1.00 91.88 112 PHE A CA 1
ATOM 930 C C . PHE A 1 112 ? -4.533 -0.286 15.082 1.00 91.88 112 PHE A C 1
ATOM 932 O O . PHE A 1 112 ? -4.839 0.293 16.119 1.00 91.88 112 PHE A O 1
ATOM 939 N N . GLU A 1 113 ? -3.551 -1.191 15.036 1.00 90.50 113 GLU A N 1
ATOM 940 C CA . GLU A 1 113 ? -2.737 -1.521 16.204 1.00 90.50 113 GLU A CA 1
ATOM 941 C C . GLU A 1 113 ? -2.010 -0.289 16.764 1.00 90.50 113 GLU A C 1
ATOM 943 O O . GLU A 1 113 ? -2.003 -0.078 17.978 1.00 90.50 113 GLU A O 1
ATOM 948 N N . ILE A 1 114 ? -1.432 0.556 15.905 1.00 90.56 114 ILE A N 1
ATOM 949 C CA . ILE A 1 114 ? -0.781 1.796 16.345 1.00 90.56 114 ILE A CA 1
ATOM 950 C C . ILE A 1 114 ? -1.816 2.769 16.919 1.00 90.56 114 ILE A C 1
ATOM 952 O O . ILE A 1 114 ? -1.601 3.333 17.995 1.00 90.56 114 ILE A O 1
ATOM 956 N N . MET A 1 115 ? -2.947 2.948 16.237 1.00 89.12 115 MET A N 1
ATOM 957 C CA . MET A 1 115 ? -4.017 3.839 16.693 1.00 89.12 115 MET A CA 1
ATOM 958 C C . MET A 1 115 ? -4.546 3.448 18.075 1.00 89.12 115 MET A C 1
ATOM 960 O O . MET A 1 115 ? -4.665 4.308 18.948 1.00 89.12 115 MET A O 1
ATOM 964 N N . GLU A 1 116 ? -4.813 2.161 18.289 1.00 88.06 116 GLU A N 1
ATOM 965 C CA . GLU A 1 116 ? -5.401 1.648 19.524 1.00 88.06 116 GLU A CA 1
ATOM 966 C C . GLU A 1 116 ? -4.367 1.525 20.646 1.00 88.06 116 GLU A C 1
ATOM 968 O O . GLU A 1 116 ? -4.565 2.057 21.737 1.00 88.06 116 GLU A O 1
ATOM 973 N N . LYS A 1 117 ? -3.238 0.851 20.398 1.00 86.75 117 LYS A N 1
ATOM 974 C CA . LYS A 1 117 ? -2.306 0.473 21.471 1.00 86.75 117 LYS A CA 1
ATOM 975 C C . LYS A 1 117 ? -1.278 1.553 21.780 1.00 86.75 117 LYS A C 1
ATOM 977 O O . LYS A 1 117 ? -0.906 1.727 22.939 1.00 86.75 117 LYS A O 1
ATOM 982 N N . VAL A 1 118 ? -0.800 2.266 20.759 1.00 85.12 118 VAL A N 1
ATOM 983 C CA . VAL A 1 118 ? 0.275 3.259 20.918 1.00 85.12 118 VAL A CA 1
ATOM 984 C C . VAL A 1 118 ? -0.313 4.639 21.174 1.00 85.12 118 VAL A C 1
ATOM 986 O O . VAL A 1 118 ? 0.033 5.288 22.157 1.00 85.12 118 VAL A O 1
ATOM 989 N N . LEU A 1 119 ? -1.236 5.075 20.315 1.00 85.75 119 LEU A N 1
ATOM 990 C CA . LEU A 1 119 ? -1.835 6.409 20.394 1.00 85.75 119 LEU A CA 1
ATOM 991 C C . LEU A 1 119 ? -3.063 6.461 21.310 1.00 85.75 119 LEU A C 1
ATOM 993 O O . LEU A 1 119 ? -3.550 7.557 21.589 1.00 85.75 119 LEU A O 1
ATOM 997 N N . ARG A 1 120 ? -3.548 5.301 21.786 1.00 85.19 120 ARG A N 1
ATOM 998 C CA . ARG A 1 120 ? -4.699 5.166 22.697 1.00 85.19 120 ARG A CA 1
ATOM 999 C C . ARG A 1 120 ? -5.946 5.887 22.184 1.00 85.19 120 ARG A C 1
ATOM 1001 O O . ARG A 1 120 ? -6.706 6.481 22.946 1.00 85.19 120 ARG A O 1
ATOM 1008 N N . ARG A 1 121 ? -6.145 5.862 20.865 1.00 83.00 121 ARG A N 1
ATOM 1009 C CA . ARG A 1 121 ? -7.311 6.442 20.202 1.00 83.00 121 ARG A CA 1
ATOM 1010 C C . ARG A 1 121 ? -8.390 5.373 20.119 1.00 83.00 121 ARG A C 1
ATOM 1012 O O . ARG A 1 121 ? -8.168 4.309 19.555 1.00 83.00 121 ARG A O 1
ATOM 1019 N N . THR A 1 122 ? -9.585 5.681 20.613 1.00 78.69 122 THR A N 1
ATOM 1020 C CA . THR A 1 122 ? -10.775 4.869 20.328 1.00 78.69 122 THR A CA 1
ATOM 1021 C C . THR A 1 122 ? -10.973 4.827 18.818 1.00 78.69 122 THR A C 1
ATOM 1023 O O . THR A 1 122 ? -10.907 5.876 18.188 1.00 78.69 122 THR A O 1
ATOM 1026 N N . ILE A 1 123 ? -11.223 3.685 18.197 1.00 76.88 123 ILE A N 1
ATOM 1027 C CA . ILE A 1 123 ? -11.513 3.642 16.758 1.00 76.88 123 ILE A CA 1
ATOM 1028 C C . ILE A 1 123 ? -12.986 3.307 16.608 1.00 76.88 123 ILE A C 1
ATOM 1030 O O . ILE A 1 123 ? -13.446 2.308 17.147 1.00 76.88 123 ILE A O 1
ATOM 1034 N N . ASP A 1 124 ? -13.724 4.162 15.903 1.00 75.94 124 ASP A N 1
ATOM 1035 C CA . ASP A 1 124 ? -15.066 3.794 15.472 1.00 75.94 124 ASP A CA 1
ATOM 1036 C C . ASP A 1 124 ? -14.943 3.063 14.136 1.00 75.94 124 ASP A C 1
ATOM 1038 O O . ASP A 1 124 ? -14.397 3.607 13.167 1.00 75.94 124 ASP A O 1
ATOM 1042 N N . PHE A 1 125 ? -15.376 1.806 14.125 1.00 77.12 125 PHE A N 1
ATOM 1043 C CA . PHE A 1 125 ? -15.389 0.970 12.929 1.00 77.12 125 PHE A CA 1
ATOM 1044 C C . PHE A 1 125 ? -16.673 1.146 12.118 1.00 77.12 125 PHE A C 1
ATOM 1046 O O . PHE A 1 125 ? -16.715 0.745 10.954 1.00 77.12 125 PHE A O 1
ATOM 1053 N N . LYS A 1 126 ? -17.704 1.788 12.687 1.00 69.69 126 LYS A N 1
ATOM 1054 C CA . LYS A 1 126 ? -18.936 2.087 11.960 1.00 69.69 126 LYS A CA 1
ATOM 1055 C C . LYS A 1 126 ? -18.611 3.009 10.783 1.00 69.69 126 LYS A C 1
ATOM 1057 O O . LYS A 1 126 ? -17.945 4.030 10.939 1.00 69.69 126 LYS A O 1
ATOM 1062 N N . ASN A 1 127 ? -19.086 2.636 9.595 1.00 68.38 127 ASN A N 1
ATOM 1063 C CA . ASN A 1 127 ? -18.948 3.395 8.345 1.00 68.38 127 ASN A CA 1
ATOM 1064 C C . ASN A 1 127 ? -17.512 3.538 7.791 1.00 68.38 127 ASN A C 1
ATOM 1066 O O . ASN A 1 127 ? -17.270 4.389 6.930 1.00 68.38 127 ASN A O 1
ATOM 1070 N N . LYS A 1 128 ? -16.548 2.716 8.234 1.00 81.25 128 LYS A N 1
ATOM 1071 C CA . LYS A 1 128 ? -15.201 2.682 7.635 1.00 81.25 128 LYS A CA 1
ATOM 1072 C C . LYS A 1 128 ? -15.232 1.996 6.265 1.00 81.25 128 LYS A C 1
ATOM 1074 O O . LYS A 1 128 ? -15.693 0.867 6.134 1.00 81.25 128 LYS A O 1
ATOM 1079 N N . LYS A 1 129 ? -14.741 2.694 5.237 1.00 88.19 129 LYS A N 1
ATOM 1080 C CA . LYS A 1 129 ? -14.690 2.210 3.848 1.00 88.19 129 LYS A CA 1
ATOM 1081 C C . LYS A 1 129 ? -13.452 1.345 3.606 1.00 88.19 129 LYS A C 1
ATOM 1083 O O . LYS A 1 129 ? -12.416 1.576 4.215 1.00 88.19 129 LYS A O 1
ATOM 1088 N N . TYR A 1 130 ? -13.540 0.404 2.664 1.00 91.44 130 TYR A N 1
ATOM 1089 C CA . TYR A 1 130 ? -12.400 -0.409 2.203 1.00 91.44 130 TYR A CA 1
ATOM 1090 C C . TYR A 1 130 ? -11.698 -1.209 3.314 1.00 91.44 130 TYR A C 1
ATOM 1092 O O . TYR A 1 130 ? -10.501 -1.490 3.237 1.00 91.44 130 TYR A O 1
ATOM 1100 N N . LEU A 1 131 ? -12.434 -1.554 4.372 1.00 93.81 131 LEU A N 1
ATOM 1101 C CA . LEU A 1 131 ? -11.931 -2.356 5.477 1.00 93.81 131 LEU A CA 1
ATOM 1102 C C . LEU A 1 131 ? -11.846 -3.827 5.044 1.00 93.81 131 LEU A C 1
ATOM 1104 O O . LEU A 1 131 ? -12.816 -4.380 4.536 1.00 93.81 131 LEU A O 1
ATOM 1108 N N . LEU A 1 132 ? -10.680 -4.439 5.237 1.00 92.38 132 LEU A N 1
ATOM 1109 C CA . LEU A 1 132 ? -10.399 -5.846 4.925 1.00 92.38 132 LEU A CA 1
ATOM 1110 C C . LEU A 1 132 ? -10.335 -6.719 6.182 1.00 92.38 132 LEU A C 1
ATOM 1112 O O . LEU A 1 132 ? -10.360 -7.942 6.085 1.00 92.38 132 LEU A O 1
ATOM 1116 N N . ILE A 1 133 ? -10.200 -6.097 7.353 1.00 88.69 133 ILE A N 1
ATOM 1117 C CA . ILE A 1 133 ? -10.141 -6.794 8.633 1.00 88.69 133 ILE A CA 1
ATOM 1118 C C . ILE A 1 133 ? -11.510 -6.867 9.291 1.00 88.69 133 ILE A C 1
ATOM 1120 O O . ILE A 1 133 ? -12.177 -5.848 9.465 1.00 88.69 133 ILE A O 1
ATOM 1124 N N . ASP A 1 134 ? -11.864 -8.059 9.763 1.00 74.00 134 ASP A N 1
ATOM 1125 C CA . ASP A 1 134 ? -12.942 -8.230 10.729 1.00 74.00 134 ASP A CA 1
ATOM 1126 C C . ASP A 1 134 ? -12.454 -7.711 12.076 1.00 74.00 134 ASP A C 1
ATOM 1128 O O . ASP A 1 134 ? -11.667 -8.359 12.774 1.00 74.00 134 ASP A O 1
ATOM 1132 N N . VAL A 1 135 ? -12.863 -6.495 12.427 1.00 61.12 135 VAL A N 1
ATOM 1133 C CA . VAL A 1 135 ? -12.468 -5.915 13.706 1.00 61.12 135 VAL A CA 1
ATOM 1134 C C . VAL A 1 135 ? -13.496 -6.303 14.753 1.00 61.12 135 VAL A C 1
ATOM 1136 O O . VAL A 1 135 ? -14.678 -5.994 14.574 1.00 61.12 135 VAL A O 1
ATOM 1139 N N . PRO A 1 136 ? -13.099 -6.955 15.862 1.00 50.41 136 PRO A N 1
ATOM 1140 C CA . PRO A 1 136 ? -14.000 -7.078 16.989 1.00 50.41 136 PRO A CA 1
ATOM 1141 C C . PRO A 1 136 ? -14.323 -5.658 17.450 1.00 50.41 136 PRO A C 1
ATOM 1143 O O . PRO A 1 136 ? -13.421 -4.910 17.823 1.00 50.41 136 PRO A O 1
ATOM 1146 N N . LEU A 1 137 ? -15.601 -5.280 17.386 1.00 39.28 137 LEU A N 1
ATOM 1147 C CA . LEU A 1 137 ? -16.120 -4.057 17.993 1.00 39.28 137 LEU A CA 1
ATOM 1148 C C . LEU A 1 137 ? -15.698 -4.067 19.465 1.00 39.28 137 LEU A C 1
ATOM 1150 O O . LEU A 1 137 ? -16.354 -4.701 20.294 1.00 39.28 137 LEU A O 1
ATOM 1154 N N . SER A 1 138 ? -14.584 -3.416 19.803 1.00 40.81 138 SER A N 1
ATOM 1155 C CA . SER A 1 138 ? -14.233 -3.199 21.195 1.00 40.81 138 SER A CA 1
ATOM 1156 C C . SER A 1 138 ? -15.231 -2.175 21.721 1.00 40.81 138 SER A C 1
ATOM 1158 O O . SER A 1 138 ? -15.106 -0.964 21.554 1.00 40.81 138 SER A O 1
ATOM 1160 N N . VAL A 1 139 ? -16.317 -2.688 22.301 1.00 30.69 139 VAL A N 1
ATOM 1161 C CA . VAL A 1 139 ? -17.170 -1.904 23.186 1.00 30.69 139 VAL A CA 1
ATOM 1162 C C . VAL A 1 139 ? -16.226 -1.352 24.255 1.00 30.69 139 VAL A C 1
ATOM 1164 O O . VAL A 1 139 ? -15.521 -2.154 24.878 1.00 30.69 139 VAL A O 1
ATOM 1167 N N . PRO A 1 140 ? -16.149 -0.026 24.458 1.00 32.62 140 PRO A N 1
ATOM 1168 C CA . PRO A 1 140 ? -15.334 0.524 25.523 1.00 32.62 140 PRO A CA 1
ATOM 1169 C C . PRO A 1 140 ? -15.821 -0.100 26.828 1.00 32.62 140 PRO A C 1
ATOM 1171 O O . PRO A 1 140 ? -16.956 0.126 27.248 1.00 32.62 140 PRO A O 1
ATOM 1174 N N . LYS A 1 141 ? -14.992 -0.937 27.454 1.00 31.88 141 LYS A N 1
ATOM 1175 C CA . LYS A 1 141 ? -15.214 -1.289 28.850 1.00 31.88 141 LYS A CA 1
ATOM 1176 C C . LYS A 1 141 ? -14.982 -0.003 29.629 1.00 31.88 141 LYS A C 1
ATOM 1178 O O . LYS A 1 141 ? -13.890 0.559 29.593 1.00 31.88 141 LYS A O 1
ATOM 1183 N N . ASN A 1 142 ? -16.043 0.494 30.254 1.00 34.31 142 ASN A N 1
ATOM 1184 C CA . ASN A 1 142 ? -15.945 1.482 31.316 1.00 34.31 142 ASN A CA 1
ATOM 1185 C C . ASN A 1 142 ? -15.079 0.880 32.431 1.00 34.31 142 ASN A C 1
ATOM 1187 O O . ASN A 1 142 ? -15.607 0.211 33.314 1.00 34.31 142 ASN A O 1
ATOM 1191 N N . ASP A 1 143 ? -13.774 1.126 32.405 1.00 28.98 143 ASP A N 1
ATOM 1192 C CA . ASP A 1 143 ? -12.931 0.929 33.578 1.00 28.98 143 ASP A CA 1
ATOM 1193 C C . ASP A 1 143 ? -12.930 2.236 34.371 1.00 28.98 143 ASP A C 1
ATOM 1195 O O . ASP A 1 143 ? -12.104 3.132 34.205 1.00 28.98 143 ASP A O 1
ATOM 1199 N N . ILE A 1 144 ? -13.946 2.345 35.224 1.00 28.94 144 ILE A N 1
ATOM 1200 C CA . ILE A 1 144 ? -13.922 3.202 36.400 1.00 28.94 144 ILE A CA 1
ATOM 1201 C C . ILE A 1 144 ? -13.137 2.418 37.454 1.00 28.94 144 ILE A C 1
ATOM 1203 O O . ILE A 1 144 ? -13.679 1.461 37.995 1.00 28.94 144 ILE A O 1
ATOM 1207 N N . SER A 1 145 ? -11.894 2.808 37.746 1.00 28.75 145 SER A N 1
ATOM 1208 C CA . SER A 1 145 ? -11.351 2.805 39.115 1.00 28.75 145 SER A CA 1
ATOM 1209 C C . SER A 1 145 ? -9.952 3.432 39.159 1.00 28.75 145 SER A C 1
ATOM 1211 O O . SER A 1 145 ? -8.981 2.847 38.694 1.00 28.75 145 SER A O 1
ATOM 1213 N N . SER A 1 146 ? -9.907 4.638 39.730 1.00 28.81 146 SER A N 1
ATOM 1214 C CA . SER A 1 146 ? -8.957 5.120 40.750 1.00 28.81 146 SER A CA 1
ATOM 1215 C C . SER A 1 146 ? -7.455 4.792 40.646 1.00 28.81 146 SER A C 1
ATOM 1217 O O . SER A 1 146 ? -7.019 3.665 40.860 1.00 28.81 146 SER A O 1
ATOM 1219 N N . GLU A 1 147 ? -6.717 5.879 40.425 1.00 31.50 147 GLU A N 1
ATOM 1220 C CA . GLU A 1 147 ? -5.388 6.299 40.899 1.00 31.50 147 GLU A CA 1
ATOM 1221 C C . GLU A 1 147 ? -4.621 5.489 41.974 1.00 31.50 147 GLU A C 1
ATOM 1223 O O . GLU A 1 147 ? -5.194 4.914 42.895 1.00 31.50 147 GLU A O 1
ATOM 1228 N N . GLU A 1 148 ? -3.289 5.670 41.871 1.00 29.30 148 GLU A N 1
ATOM 1229 C CA . GLU A 1 148 ? -2.190 5.449 42.839 1.00 29.30 148 GLU A CA 1
ATOM 1230 C C . GLU A 1 148 ? -1.645 4.008 42.929 1.00 29.30 148 GLU A C 1
ATOM 1232 O O . GLU A 1 148 ? -2.394 3.062 43.094 1.00 29.30 148 GLU A O 1
ATOM 1237 N N . THR A 1 149 ? -0.347 3.684 42.850 1.00 30.14 149 THR A N 1
ATOM 1238 C CA . THR A 1 149 ? 0.955 4.384 42.935 1.00 30.14 149 THR A CA 1
ATOM 1239 C C . THR A 1 149 ? 2.031 3.425 42.360 1.00 30.14 149 THR A C 1
ATOM 1241 O O . THR A 1 149 ? 1.867 2.212 42.396 1.00 30.14 149 THR A O 1
ATOM 1244 N N . GLY A 1 150 ? 3.114 3.899 41.731 1.00 24.48 150 GLY A N 1
ATOM 1245 C CA . GLY A 1 150 ? 4.445 3.791 42.359 1.00 24.48 150 GLY A CA 1
ATOM 1246 C C . GLY A 1 150 ? 5.425 2.778 41.722 1.00 24.48 150 GLY A C 1
ATOM 1247 O O . GLY A 1 150 ? 5.523 1.641 42.148 1.00 24.48 150 GLY A O 1
ATOM 1248 N N . PHE A 1 151 ? 6.170 3.236 40.710 1.00 22.41 151 PHE A N 1
ATOM 1249 C CA . PHE A 1 151 ? 7.623 3.055 40.491 1.00 22.41 151 PHE A CA 1
ATOM 1250 C C . PHE A 1 151 ? 8.351 1.691 40.739 1.00 22.41 151 PHE A C 1
ATOM 1252 O O . PHE A 1 151 ? 8.668 1.339 41.865 1.00 22.41 151 PHE A O 1
ATOM 1259 N N . ASN A 1 152 ? 8.779 1.076 39.620 1.00 24.27 152 ASN A N 1
ATOM 1260 C CA . ASN A 1 152 ? 10.135 0.592 39.237 1.00 24.27 152 ASN A CA 1
ATOM 1261 C C . ASN A 1 152 ? 10.908 -0.553 39.962 1.00 24.27 152 ASN A C 1
ATOM 1263 O O . ASN A 1 152 ? 11.019 -0.586 41.179 1.00 24.27 152 ASN A O 1
ATOM 1267 N N . SER A 1 153 ? 11.627 -1.322 39.113 1.00 26.36 153 SER A N 1
ATOM 1268 C CA . SER A 1 153 ? 12.839 -2.154 39.342 1.00 26.36 153 SER A CA 1
ATOM 1269 C C . SER A 1 153 ? 12.688 -3.412 40.230 1.00 26.36 153 SER A C 1
ATOM 1271 O O . SER A 1 153 ? 11.932 -3.412 41.180 1.00 26.36 153 SER A O 1
ATOM 1273 N N . GLU A 1 154 ? 13.355 -4.560 40.045 1.00 26.55 154 GLU A N 1
ATOM 1274 C CA . GLU A 1 154 ? 14.495 -4.967 39.220 1.00 26.55 154 GLU A CA 1
ATOM 1275 C C . GLU A 1 154 ? 14.560 -6.515 39.081 1.00 26.55 154 GLU A C 1
ATOM 1277 O O . GLU A 1 154 ? 13.855 -7.258 39.755 1.00 26.55 154 GLU A O 1
ATOM 1282 N N . LYS A 1 155 ? 15.437 -6.976 38.180 1.00 27.92 155 LYS A N 1
ATOM 1283 C CA . LYS A 1 155 ? 15.767 -8.354 37.739 1.00 27.92 155 LYS A CA 1
ATOM 1284 C C . LYS A 1 155 ? 15.982 -9.402 38.847 1.00 27.92 155 LYS A C 1
ATOM 1286 O O . LYS A 1 155 ? 16.630 -9.083 39.830 1.00 27.92 155 LYS A O 1
ATOM 1291 N N . THR A 1 156 ? 15.740 -10.693 38.545 1.00 25.58 156 THR A N 1
ATOM 1292 C CA . THR A 1 156 ? 16.750 -11.792 38.627 1.00 25.58 156 THR A CA 1
ATOM 1293 C C . THR A 1 156 ? 16.326 -13.015 37.765 1.00 25.58 156 THR A C 1
ATOM 1295 O O . THR A 1 156 ? 15.163 -13.401 37.767 1.00 25.58 156 THR A O 1
ATOM 1298 N N . ARG A 1 157 ? 17.266 -13.595 36.990 1.00 21.06 157 ARG A N 1
ATOM 1299 C CA . ARG A 1 157 ? 17.190 -14.881 36.232 1.00 21.06 157 ARG A CA 1
ATOM 1300 C C . ARG A 1 157 ? 17.422 -16.072 37.200 1.00 21.06 157 ARG A C 1
ATOM 1302 O O . ARG A 1 157 ? 18.016 -15.853 38.242 1.00 21.06 157 ARG A O 1
ATOM 1309 N N . VAL A 1 158 ? 17.022 -17.323 36.944 1.00 22.47 158 VAL A N 1
ATOM 1310 C CA . VAL A 1 158 ? 17.776 -18.372 36.210 1.00 22.47 158 VAL A CA 1
ATOM 1311 C C . VAL A 1 158 ? 16.929 -19.673 36.148 1.00 22.47 158 VAL A C 1
ATOM 1313 O O . VAL A 1 158 ? 16.158 -19.962 37.054 1.00 22.47 158 VAL A O 1
ATOM 1316 N N . TYR A 1 159 ? 17.120 -20.404 35.044 1.00 25.09 159 TYR A N 1
ATOM 1317 C CA . TYR A 1 159 ? 16.612 -21.695 34.540 1.00 25.09 159 TYR A CA 1
ATOM 1318 C C . TYR A 1 159 ? 16.522 -22.915 35.488 1.00 25.09 159 TYR A C 1
ATOM 1320 O O . TYR A 1 159 ? 17.401 -23.093 36.326 1.00 25.09 159 TYR A O 1
ATOM 1328 N N . SER A 1 160 ? 15.589 -23.852 35.214 1.00 23.92 160 SER A N 1
ATOM 1329 C CA . SER A 1 160 ? 15.882 -25.226 34.702 1.00 23.92 160 SER A CA 1
ATOM 1330 C C . SER A 1 160 ? 14.635 -26.143 34.540 1.00 23.92 160 SER A C 1
ATOM 1332 O O . SER A 1 160 ? 13.834 -26.287 35.453 1.00 23.92 160 SER A O 1
ATOM 1334 N N . GLU A 1 161 ? 14.519 -26.702 33.324 1.00 24.02 161 GLU A N 1
ATOM 1335 C CA . GLU A 1 161 ? 14.104 -28.055 32.855 1.00 24.02 161 GLU A CA 1
ATOM 1336 C C . GLU A 1 161 ? 12.758 -28.769 33.190 1.00 24.02 161 GLU A C 1
ATOM 1338 O O . GLU A 1 161 ? 12.456 -29.148 34.314 1.00 24.02 161 GLU A O 1
ATOM 1343 N N . GLU A 1 162 ? 12.015 -29.003 32.090 1.00 24.44 162 GLU A N 1
ATOM 1344 C CA . GLU A 1 162 ? 11.203 -30.149 31.604 1.00 24.44 162 GLU A CA 1
ATOM 1345 C C . GLU A 1 162 ? 10.743 -31.320 32.512 1.00 24.44 162 GLU A C 1
ATOM 1347 O O . GLU A 1 162 ? 11.543 -32.103 33.010 1.00 24.44 162 GLU A O 1
ATOM 1352 N N . THR A 1 163 ? 9.428 -31.607 32.519 1.00 23.22 163 THR A N 1
ATOM 1353 C CA . THR A 1 163 ? 8.730 -32.709 31.783 1.00 23.22 163 THR A CA 1
ATOM 1354 C C . THR A 1 163 ? 7.379 -33.072 32.441 1.00 23.22 163 THR A C 1
ATOM 1356 O O . THR A 1 163 ? 7.268 -33.095 33.660 1.00 23.22 163 THR A O 1
ATOM 1359 N N . GLY A 1 164 ? 6.367 -33.454 31.638 1.00 21.16 164 GLY A N 1
ATOM 1360 C CA . GLY A 1 164 ? 5.474 -34.565 32.027 1.00 21.16 164 GLY A CA 1
ATOM 1361 C C . GLY A 1 164 ? 3.973 -34.339 32.315 1.00 21.16 164 GLY A C 1
ATOM 1362 O O . GLY A 1 164 ? 3.563 -34.381 33.462 1.00 21.16 164 GLY A O 1
ATOM 1363 N N . VAL A 1 165 ? 3.157 -34.305 31.250 1.00 21.97 165 VAL A N 1
ATOM 1364 C CA . VAL A 1 165 ? 2.000 -35.214 31.008 1.00 21.97 165 VAL A CA 1
ATOM 1365 C C . VAL A 1 165 ? 0.713 -35.158 31.889 1.00 21.97 165 VAL A C 1
ATOM 1367 O O . VAL A 1 165 ? 0.667 -35.613 33.023 1.00 21.97 165 VAL A O 1
ATOM 1370 N N . ASN A 1 166 ? -0.377 -34.819 31.176 1.00 23.84 166 ASN A N 1
ATOM 1371 C CA . ASN A 1 166 ? -1.763 -35.342 31.171 1.00 23.84 166 ASN A CA 1
ATOM 1372 C C . ASN A 1 166 ? -2.909 -34.841 32.082 1.00 23.84 166 ASN A C 1
ATOM 1374 O O . ASN A 1 166 ? -2.977 -35.089 33.280 1.00 23.84 166 ASN A O 1
ATOM 1378 N N . SER A 1 167 ? -3.937 -34.411 31.331 1.00 23.80 167 SER A N 1
ATOM 1379 C CA . SE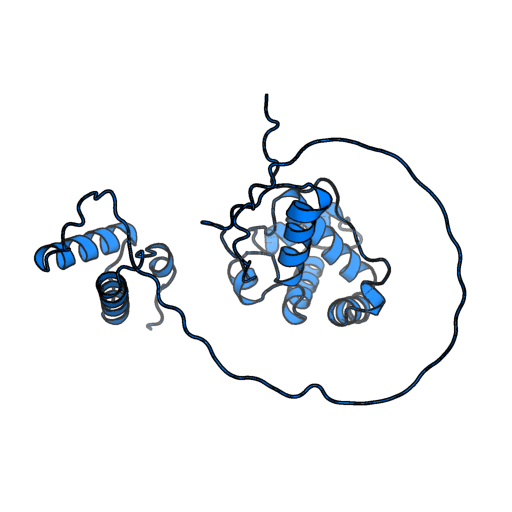R A 1 167 ? -5.356 -34.807 31.363 1.00 23.80 167 SER A CA 1
ATOM 1380 C C . SER A 1 167 ? -6.234 -34.301 32.504 1.00 23.80 167 SER A C 1
ATOM 1382 O O . SER A 1 167 ? -6.403 -34.981 33.515 1.00 23.80 167 SER A O 1
ATOM 1384 N N . ASP A 1 168 ? -6.931 -33.194 32.237 1.00 27.33 168 ASP A N 1
ATOM 1385 C CA . ASP A 1 168 ? -8.137 -32.831 32.973 1.00 27.33 168 ASP A CA 1
ATOM 1386 C C . ASP A 1 168 ? -9.396 -33.417 32.329 1.00 27.33 168 ASP A C 1
ATOM 1388 O O . ASP A 1 168 ? -9.651 -33.323 31.125 1.00 27.33 168 ASP A O 1
ATOM 1392 N N . LYS A 1 169 ? -10.156 -34.066 33.211 1.00 25.97 169 LYS A N 1
ATOM 1393 C CA . LYS A 1 169 ? -11.483 -34.644 33.030 1.00 25.97 169 LYS A CA 1
ATOM 1394 C C . LYS A 1 169 ? -12.507 -33.538 32.778 1.00 25.97 169 LYS A C 1
ATOM 1396 O O . LYS A 1 169 ? -12.372 -32.422 33.268 1.00 25.97 169 LYS A O 1
ATOM 1401 N N . GLY A 1 170 ? -13.537 -33.889 32.012 1.00 23.05 170 GLY A N 1
ATOM 1402 C CA . GLY A 1 170 ? -14.575 -32.968 31.572 1.00 23.05 170 GLY A CA 1
ATOM 1403 C C . GLY A 1 170 ? -15.485 -32.433 32.672 1.00 23.05 170 GLY A C 1
ATOM 1404 O O . GLY A 1 170 ? -15.424 -32.847 33.825 1.00 23.05 170 GLY A O 1
ATOM 1405 N N . ASN A 1 171 ? -16.381 -31.537 32.263 1.00 25.91 171 ASN A N 1
ATOM 1406 C CA . ASN A 1 171 ? -17.784 -31.620 32.640 1.00 25.91 171 ASN A CA 1
ATOM 1407 C C . ASN A 1 171 ? -18.653 -30.709 31.774 1.00 25.91 171 ASN A C 1
ATOM 1409 O O . ASN A 1 171 ? -18.262 -29.630 31.335 1.00 25.91 171 ASN A O 1
ATOM 1413 N N . GLU A 1 172 ? -19.842 -31.233 31.536 1.00 23.61 172 GLU A N 1
ATOM 1414 C CA . GLU A 1 172 ? -20.933 -30.728 30.729 1.00 23.61 172 GLU A CA 1
ATOM 1415 C C . GLU A 1 172 ? -21.640 -29.492 31.316 1.00 23.61 172 GLU A C 1
ATOM 1417 O O . GLU A 1 172 ? -21.776 -29.342 32.528 1.00 23.61 172 GLU A O 1
ATOM 1422 N N . ILE A 1 173 ? -22.150 -28.676 30.383 1.00 27.09 173 ILE A N 1
ATOM 1423 C CA . ILE A 1 173 ? -23.482 -28.042 30.319 1.00 27.09 173 ILE A CA 1
ATOM 1424 C C . ILE A 1 173 ? -23.960 -27.248 31.548 1.00 27.09 173 ILE A C 1
ATOM 1426 O O . ILE A 1 173 ? -24.231 -27.805 32.607 1.00 27.09 173 ILE A O 1
ATOM 1430 N N . LYS A 1 174 ? -24.300 -25.967 31.320 1.00 25.89 174 LYS A N 1
ATOM 1431 C CA . LYS A 1 174 ? -25.535 -25.353 31.850 1.00 25.89 174 LYS A CA 1
ATOM 1432 C C . LYS A 1 174 ? -25.925 -24.097 31.070 1.00 25.89 174 LYS A C 1
ATOM 1434 O O . LYS A 1 174 ? -25.364 -23.019 31.233 1.00 25.89 174 LYS A O 1
ATOM 1439 N N . ILE A 1 175 ? -26.935 -24.289 30.226 1.00 26.78 175 ILE A N 1
ATOM 1440 C CA . ILE A 1 175 ? -27.845 -23.263 29.721 1.00 26.78 175 ILE A CA 1
ATOM 1441 C C . ILE A 1 175 ? -28.459 -22.563 30.936 1.00 26.78 175 ILE A C 1
ATOM 1443 O O . ILE A 1 175 ? -28.989 -23.238 31.817 1.00 26.78 175 ILE A O 1
ATOM 1447 N N . ASN A 1 176 ? -28.422 -21.232 30.973 1.00 24.56 176 ASN A N 1
ATOM 1448 C CA . ASN A 1 176 ? -29.272 -20.477 31.884 1.00 24.56 176 ASN A CA 1
ATOM 1449 C C . ASN A 1 176 ? -29.927 -19.320 31.129 1.00 24.56 176 ASN A C 1
ATOM 1451 O O . ASN A 1 176 ? -29.298 -18.319 30.793 1.00 24.56 176 ASN A O 1
ATOM 1455 N N . GLN A 1 177 ? -31.207 -19.517 30.825 1.00 27.73 177 GLN A N 1
ATOM 1456 C CA . GLN A 1 177 ? -32.129 -18.456 30.456 1.00 27.73 177 GLN A CA 1
ATOM 1457 C C . GLN A 1 177 ? -32.358 -17.576 31.688 1.00 27.73 177 GLN A C 1
ATOM 1459 O O . GLN A 1 177 ? -32.623 -18.108 32.760 1.00 27.73 177 GLN A O 1
ATOM 1464 N N . ASN A 1 178 ? -32.333 -16.251 31.532 1.00 29.91 178 ASN A N 1
ATOM 1465 C CA . ASN A 1 178 ? -33.072 -15.354 32.422 1.00 29.91 178 ASN A CA 1
ATOM 1466 C C . ASN A 1 178 ? -33.529 -14.087 31.686 1.00 29.91 178 ASN A C 1
ATOM 1468 O O . ASN A 1 178 ? -32.807 -13.112 31.518 1.00 29.91 178 ASN A O 1
ATOM 1472 N N . LYS A 1 179 ? -34.755 -14.208 31.174 1.00 25.95 179 LYS A N 1
ATOM 1473 C CA . LYS A 1 179 ? -35.920 -13.328 31.344 1.00 25.95 179 LYS A CA 1
ATOM 1474 C C . LYS A 1 179 ? -35.707 -11.914 31.937 1.00 25.95 179 LYS A C 1
ATOM 1476 O O . LYS A 1 179 ? -35.338 -11.762 33.095 1.00 25.95 179 LYS A O 1
ATOM 1481 N N . SER A 1 180 ? -36.152 -10.946 31.126 1.00 23.83 180 SER A N 1
ATOM 1482 C CA . SER A 1 180 ? -36.940 -9.733 31.434 1.00 23.83 180 SER A CA 1
ATOM 1483 C C . SER A 1 180 ? -36.365 -8.638 32.345 1.00 23.83 180 SER A C 1
ATOM 1485 O O . SER A 1 180 ? -36.232 -8.837 33.548 1.00 23.83 180 SER A O 1
ATOM 1487 N N . ASN A 1 181 ? -36.265 -7.408 31.816 1.00 24.59 181 ASN A N 1
ATOM 1488 C CA . ASN A 1 181 ? -37.325 -6.403 32.019 1.00 24.59 181 ASN A CA 1
ATOM 1489 C C . ASN A 1 181 ? -37.184 -5.158 31.112 1.00 24.59 181 ASN A C 1
ATOM 1491 O O . ASN A 1 181 ? -36.095 -4.625 30.928 1.00 24.59 181 ASN A O 1
ATOM 1495 N N . ASN A 1 182 ? -38.343 -4.734 30.586 1.00 26.12 182 ASN A N 1
ATOM 1496 C CA . ASN A 1 182 ? -38.670 -3.517 29.822 1.00 26.12 182 ASN A CA 1
ATOM 1497 C C . ASN A 1 182 ? -38.095 -2.229 30.447 1.00 26.12 182 ASN A C 1
ATOM 1499 O O . ASN A 1 182 ? -37.962 -2.130 31.662 1.00 26.12 182 ASN A O 1
ATOM 1503 N N . SER A 1 183 ? -37.789 -1.166 29.700 1.00 28.66 183 SER A N 1
ATOM 1504 C CA . SER A 1 183 ? -38.681 -0.312 28.885 1.00 28.66 183 SER A CA 1
ATOM 1505 C C . SER A 1 183 ? -37.783 0.753 28.200 1.00 28.66 183 SER A C 1
ATOM 1507 O O . SER A 1 183 ? -36.729 1.064 28.747 1.00 28.66 183 SER A O 1
ATOM 1509 N N . LYS A 1 184 ? -38.051 1.340 27.028 1.00 30.27 184 LYS A N 1
ATOM 1510 C CA . LYS A 1 184 ? -39.297 1.876 26.466 1.00 30.27 184 LYS A CA 1
ATOM 1511 C C . LYS A 1 184 ? -39.260 1.853 24.931 1.00 30.27 184 LYS A C 1
ATOM 1513 O O . LYS A 1 184 ? -38.195 1.957 24.330 1.00 30.27 184 LYS A O 1
ATOM 1518 N N . GLU A 1 185 ? -40.456 1.725 24.377 1.00 31.19 185 GLU A N 1
ATOM 1519 C CA . GLU A 1 185 ? -40.842 1.787 22.969 1.00 31.19 185 GLU A CA 1
ATOM 1520 C C . GLU A 1 185 ? -40.522 3.147 22.326 1.00 31.19 185 GLU A C 1
ATOM 1522 O O . GLU A 1 185 ? -40.775 4.187 22.932 1.00 31.19 185 GLU A O 1
ATOM 1527 N N . GLU A 1 186 ? -40.057 3.115 21.075 1.00 30.91 186 GLU A N 1
ATOM 1528 C CA . GLU A 1 186 ? -40.482 4.057 20.034 1.00 30.91 186 GLU A CA 1
ATOM 1529 C C . GLU A 1 186 ? -40.877 3.234 18.795 1.00 30.91 186 GLU A C 1
ATOM 1531 O O . GLU A 1 186 ? -40.205 2.268 18.424 1.00 30.91 186 GLU A O 1
ATOM 1536 N N . ASP A 1 187 ? -42.036 3.580 18.240 1.00 33.19 187 ASP A N 1
ATOM 1537 C CA . ASP A 1 187 ? -42.881 2.796 17.339 1.00 33.19 187 ASP A CA 1
ATOM 1538 C C . ASP A 1 187 ? -42.202 2.312 16.044 1.00 33.19 187 ASP A C 1
ATOM 1540 O O . ASP A 1 187 ? -41.821 3.105 15.180 1.00 33.19 187 ASP A O 1
ATOM 1544 N N . SER A 1 188 ? -42.161 0.992 15.833 1.00 37.81 188 SER A N 1
ATOM 1545 C CA . SER A 1 188 ? -41.907 0.408 14.513 1.00 37.81 188 SER A CA 1
ATOM 1546 C C . SER A 1 188 ? -43.219 0.309 13.738 1.00 37.81 188 SER A C 1
ATOM 1548 O O . SER A 1 188 ? -44.026 -0.585 13.991 1.00 37.81 188 SER A O 1
ATOM 1550 N N . LYS A 1 189 ? -43.429 1.210 12.777 1.00 46.97 189 LYS A N 1
ATOM 1551 C CA . LYS A 1 189 ? -44.419 0.993 11.717 1.00 46.97 189 LYS A CA 1
ATOM 1552 C C . LYS A 1 189 ? -43.944 -0.183 10.865 1.00 46.97 189 LYS A C 1
ATOM 1554 O O . LYS A 1 189 ? -42.818 -0.153 10.365 1.00 46.97 189 LYS A O 1
ATOM 1559 N N . ASP A 1 190 ? -44.770 -1.213 10.734 1.00 48.53 190 ASP A N 1
ATOM 1560 C CA . ASP A 1 190 ? -44.556 -2.257 9.738 1.00 48.53 190 ASP A CA 1
ATOM 1561 C C . ASP A 1 190 ? -44.538 -1.600 8.346 1.00 48.53 190 ASP A C 1
ATOM 1563 O O . ASP A 1 190 ? -45.382 -0.760 8.039 1.00 48.53 190 ASP A O 1
ATOM 1567 N N . LEU A 1 191 ? -43.522 -1.910 7.535 1.00 57.25 191 LEU A N 1
ATOM 1568 C CA . LEU A 1 191 ? -43.430 -1.444 6.150 1.00 57.25 191 LEU A CA 1
ATOM 1569 C C . LEU A 1 191 ? -44.542 -2.130 5.350 1.00 57.25 191 LEU A C 1
ATOM 1571 O O . LEU A 1 191 ? -44.439 -3.319 5.039 1.00 57.25 191 LEU A O 1
ATOM 1575 N N . ASP A 1 192 ? -45.608 -1.393 5.046 1.00 57.59 192 ASP A N 1
ATOM 1576 C CA . ASP A 1 192 ? -46.729 -1.897 4.262 1.00 57.59 192 ASP A CA 1
ATOM 1577 C C . ASP A 1 192 ? -46.273 -2.207 2.827 1.00 57.59 192 ASP A C 1
ATOM 1579 O O . ASP A 1 192 ? -45.461 -1.499 2.228 1.00 57.59 192 ASP A O 1
ATOM 1583 N N . ALA A 1 193 ? -46.820 -3.269 2.225 1.00 57.03 193 ALA A N 1
ATOM 1584 C CA . ALA A 1 193 ? -46.467 -3.701 0.865 1.00 57.03 193 ALA A CA 1
ATOM 1585 C C . ALA A 1 193 ? -46.701 -2.616 -0.214 1.00 57.03 193 ALA A C 1
ATOM 1587 O O . ALA A 1 193 ? -46.174 -2.722 -1.323 1.00 57.03 193 ALA A O 1
ATOM 1588 N N . SER A 1 194 ? -47.466 -1.567 0.110 1.00 61.03 194 SER A N 1
ATOM 1589 C CA . SER A 1 194 ? -47.664 -0.373 -0.715 1.00 61.03 194 SER A CA 1
ATOM 1590 C C . SER A 1 194 ? -46.432 0.530 -0.823 1.00 61.03 194 SER A C 1
ATOM 1592 O O . SER A 1 194 ? -46.360 1.312 -1.767 1.00 61.03 194 SER A O 1
ATOM 1594 N N . ASP A 1 195 ? -45.461 0.415 0.087 1.00 70.06 195 ASP A N 1
ATOM 1595 C CA . ASP A 1 195 ? -44.274 1.281 0.125 1.00 70.06 195 ASP A CA 1
ATOM 1596 C C . ASP A 1 195 ? -43.102 0.720 -0.697 1.00 70.06 195 ASP A C 1
ATOM 1598 O O . ASP A 1 195 ? -42.195 1.456 -1.090 1.00 70.06 195 ASP A O 1
ATOM 1602 N N . LEU A 1 196 ? -43.139 -0.575 -1.029 1.00 73.25 196 LEU A N 1
ATOM 1603 C CA . LEU A 1 196 ? -42.127 -1.264 -1.843 1.00 73.25 196 LEU A CA 1
ATOM 1604 C C . LEU A 1 196 ? -41.895 -0.618 -3.222 1.00 73.25 196 LEU A C 1
ATOM 1606 O O . LEU A 1 196 ? -40.733 -0.409 -3.580 1.00 73.25 196 LEU A O 1
ATOM 1610 N N . PRO A 1 197 ? -42.943 -0.288 -4.008 1.00 78.19 197 PRO A N 1
ATOM 1611 C CA . PRO A 1 197 ? -42.775 0.382 -5.295 1.00 78.19 197 PRO A CA 1
ATOM 1612 C C . PRO A 1 197 ? -42.068 1.735 -5.153 1.00 78.19 197 PRO A C 1
ATOM 1614 O O . PRO A 1 197 ? -41.144 2.020 -5.910 1.00 78.19 197 PRO A O 1
ATOM 1617 N N . THR A 1 198 ? -42.436 2.515 -4.134 1.00 81.25 198 THR A N 1
ATOM 1618 C CA . THR A 1 198 ? -41.864 3.837 -3.841 1.00 81.25 198 THR A CA 1
ATOM 1619 C C . THR A 1 198 ? -40.393 3.742 -3.429 1.00 81.25 198 THR A C 1
ATOM 1621 O O . THR A 1 198 ? -39.566 4.548 -3.853 1.00 81.25 198 THR A O 1
ATOM 1624 N N . ILE A 1 199 ? -40.033 2.730 -2.632 1.00 82.50 199 ILE A N 1
ATOM 1625 C CA . ILE A 1 199 ? -38.643 2.472 -2.230 1.00 82.50 199 ILE A CA 1
ATOM 1626 C C . ILE A 1 199 ? -37.792 2.111 -3.451 1.00 82.50 199 ILE A C 1
ATOM 1628 O O . ILE A 1 199 ? -36.699 2.651 -3.617 1.00 82.50 199 ILE A O 1
ATOM 1632 N N . ILE A 1 200 ? -38.294 1.234 -4.324 1.00 85.06 200 ILE A N 1
ATOM 1633 C CA . ILE A 1 200 ? -37.584 0.843 -5.548 1.00 85.06 200 ILE A CA 1
ATOM 1634 C C . ILE A 1 200 ? -37.395 2.055 -6.466 1.00 85.06 200 ILE A C 1
ATOM 1636 O O . ILE A 1 200 ? -36.291 2.262 -6.963 1.00 85.06 200 ILE A O 1
ATOM 1640 N N . GLU A 1 201 ? -38.428 2.878 -6.651 1.00 83.56 201 GLU A N 1
ATOM 1641 C CA . GLU A 1 201 ? -38.362 4.071 -7.501 1.00 83.56 201 GLU A CA 1
ATOM 1642 C C . GLU A 1 201 ? -37.336 5.091 -6.980 1.00 83.56 201 GLU A C 1
ATOM 1644 O O . GLU A 1 201 ? -36.496 5.571 -7.741 1.00 83.56 201 GLU A O 1
ATOM 1649 N N . ASN A 1 202 ? -37.302 5.341 -5.667 1.00 82.62 202 ASN A N 1
ATOM 1650 C CA . ASN A 1 202 ? -36.308 6.226 -5.051 1.00 82.62 202 ASN A CA 1
ATOM 1651 C C . ASN A 1 202 ? -34.868 5.712 -5.218 1.00 82.62 202 ASN A C 1
ATOM 1653 O O . ASN A 1 202 ? -33.944 6.503 -5.420 1.00 82.62 202 ASN A O 1
ATOM 1657 N N . ILE A 1 203 ? -34.666 4.393 -5.161 1.00 82.69 203 ILE A N 1
ATOM 1658 C CA . ILE A 1 203 ? -33.353 3.779 -5.392 1.00 82.69 203 ILE A CA 1
ATOM 1659 C C . ILE A 1 203 ? -32.966 3.887 -6.873 1.00 82.69 203 ILE A C 1
ATOM 1661 O O . ILE A 1 203 ? -31.826 4.233 -7.170 1.00 82.69 203 ILE A O 1
ATOM 1665 N N . GLU A 1 204 ? -33.890 3.655 -7.809 1.00 85.56 204 GLU A N 1
ATOM 1666 C CA . GLU A 1 204 ? -33.633 3.828 -9.248 1.00 85.56 204 GLU A CA 1
ATOM 1667 C C . GLU A 1 204 ? -33.245 5.274 -9.589 1.00 85.56 204 GLU A C 1
ATOM 1669 O O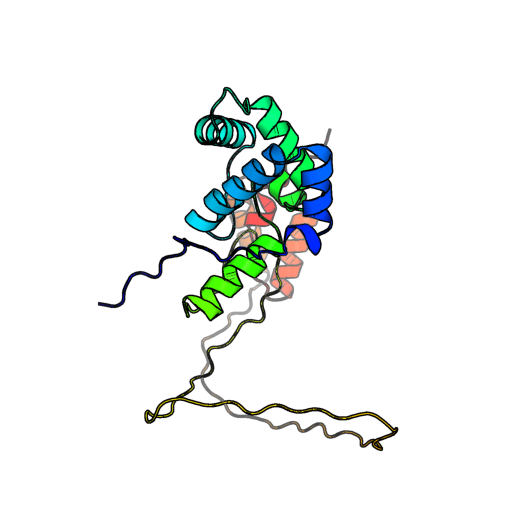 . GLU A 1 204 ? -32.319 5.497 -10.375 1.00 85.56 204 GLU A O 1
ATOM 1674 N N . VAL A 1 205 ? -33.884 6.258 -8.945 1.00 84.06 205 VAL A N 1
ATOM 1675 C CA . VAL A 1 205 ? -33.524 7.680 -9.056 1.00 84.06 205 VAL A CA 1
ATOM 1676 C C . VAL A 1 205 ? -32.127 7.945 -8.490 1.00 84.06 205 VAL A C 1
ATOM 1678 O O . VAL A 1 205 ? -31.326 8.609 -9.146 1.00 84.06 205 VAL A O 1
ATOM 1681 N N . ALA A 1 206 ? -31.806 7.407 -7.310 1.00 79.19 206 ALA A N 1
ATOM 1682 C CA . ALA A 1 206 ? -30.501 7.600 -6.676 1.00 79.19 206 ALA A CA 1
ATOM 1683 C C . ALA A 1 206 ? -29.353 6.972 -7.481 1.00 79.19 206 ALA A C 1
ATOM 1685 O O . ALA A 1 206 ? -28.286 7.570 -7.602 1.00 79.19 206 ALA A O 1
ATOM 1686 N N . VAL A 1 207 ? -29.575 5.785 -8.051 1.00 82.50 207 VAL A N 1
ATOM 1687 C CA . VAL A 1 207 ? -28.593 5.065 -8.878 1.00 82.50 207 VAL A CA 1
ATOM 1688 C C . VAL A 1 207 ? -28.522 5.645 -10.302 1.00 82.50 207 VAL A C 1
ATOM 1690 O O . VAL A 1 207 ? -27.519 5.477 -10.994 1.00 82.50 207 VAL A O 1
ATOM 1693 N N . GLY A 1 208 ? -29.563 6.354 -10.752 1.00 81.44 208 GLY A N 1
ATOM 1694 C CA . GLY A 1 208 ? -29.628 6.987 -12.073 1.00 81.44 208 GLY A CA 1
ATOM 1695 C C . GLY A 1 208 ? -29.911 6.015 -13.227 1.00 81.44 208 GLY A C 1
ATOM 1696 O O . GLY A 1 208 ? -29.676 6.353 -14.387 1.00 81.44 208 GLY A O 1
ATOM 1697 N N . ARG A 1 209 ? -30.396 4.801 -12.931 1.00 86.12 209 ARG A N 1
ATOM 1698 C CA . ARG A 1 209 ? -30.820 3.785 -13.912 1.00 86.12 209 ARG A CA 1
ATOM 1699 C C . ARG A 1 209 ? -31.860 2.842 -13.306 1.00 86.12 209 ARG A C 1
ATOM 1701 O O . ARG A 1 209 ? -31.949 2.707 -12.089 1.00 86.12 209 ARG A O 1
ATOM 1708 N N . LYS A 1 210 ? -32.590 2.119 -14.162 1.00 86.25 210 LYS A N 1
ATOM 1709 C CA . LYS A 1 210 ? -33.481 1.041 -13.711 1.00 86.25 210 LYS A CA 1
ATOM 1710 C C . LYS A 1 210 ? -32.691 -0.138 -13.140 1.00 86.25 210 LYS A C 1
ATOM 1712 O O . LYS A 1 210 ? -31.632 -0.500 -13.665 1.00 86.25 210 LYS A O 1
ATOM 1717 N N . LEU A 1 211 ? -33.235 -0.740 -12.086 1.00 83.31 211 LEU A N 1
ATOM 1718 C CA . LEU A 1 211 ? -32.691 -1.939 -11.451 1.00 83.31 211 LEU A CA 1
ATOM 1719 C C . LEU A 1 211 ? -33.154 -3.187 -12.207 1.00 83.31 211 LEU A C 1
ATOM 1721 O O . LEU A 1 211 ? -34.318 -3.276 -12.610 1.00 83.31 211 LEU A O 1
ATOM 1725 N N . ASN A 1 212 ? -32.262 -4.164 -12.369 1.00 85.88 212 ASN A N 1
ATOM 1726 C CA . ASN A 1 212 ? -32.616 -5.458 -12.960 1.00 85.88 212 ASN A CA 1
ATOM 1727 C C . ASN A 1 212 ? -33.336 -6.377 -11.945 1.00 85.88 212 ASN A C 1
ATOM 1729 O O . ASN A 1 212 ? -33.414 -6.076 -10.753 1.00 85.88 212 ASN A O 1
ATOM 1733 N N . GLU A 1 213 ? -33.885 -7.507 -12.406 1.00 82.31 213 GLU A N 1
ATOM 1734 C CA . GLU A 1 213 ? -34.656 -8.427 -11.549 1.00 82.31 213 GLU A CA 1
ATOM 1735 C C . GLU A 1 213 ? -33.845 -8.978 -10.366 1.00 82.31 213 GLU A C 1
ATOM 1737 O O . GLU A 1 213 ? -34.375 -9.099 -9.259 1.00 82.31 213 GLU A O 1
ATOM 1742 N N . MET A 1 214 ? -32.546 -9.240 -10.557 1.00 81.06 214 MET A N 1
ATOM 1743 C CA . MET A 1 214 ? -31.671 -9.703 -9.477 1.00 81.06 214 MET A CA 1
ATOM 1744 C C . MET A 1 214 ? -31.448 -8.616 -8.421 1.00 81.06 214 MET A C 1
ATOM 1746 O O . MET A 1 214 ? -31.587 -8.884 -7.229 1.00 81.06 214 MET A O 1
ATOM 1750 N N . GLU A 1 215 ? -31.174 -7.379 -8.830 1.00 84.81 215 GLU A N 1
ATOM 1751 C CA . GLU A 1 215 ? -31.000 -6.235 -7.927 1.00 84.81 215 GLU A CA 1
ATOM 1752 C C . GLU A 1 215 ? -32.279 -5.955 -7.129 1.00 84.81 215 GLU A C 1
ATOM 1754 O O . GLU A 1 215 ? -32.222 -5.742 -5.917 1.00 84.81 215 GLU A O 1
ATOM 1759 N N . ARG A 1 216 ? -33.443 -6.059 -7.781 1.00 85.31 216 ARG A N 1
ATOM 1760 C CA . ARG A 1 216 ? -34.750 -5.957 -7.118 1.00 85.31 216 ARG A CA 1
ATOM 1761 C C . ARG A 1 216 ? -34.954 -7.075 -6.092 1.00 85.31 216 ARG A C 1
ATOM 1763 O O . ARG A 1 216 ? -35.397 -6.797 -4.981 1.00 85.31 216 ARG A O 1
ATOM 1770 N N . SER A 1 217 ? -34.578 -8.315 -6.413 1.00 80.94 217 SER A N 1
ATOM 1771 C CA . SER A 1 217 ? -34.677 -9.444 -5.474 1.00 80.94 217 SER A CA 1
ATOM 1772 C C . SER A 1 217 ? -33.780 -9.281 -4.238 1.00 80.94 217 SER A C 1
ATOM 1774 O O . SER A 1 217 ? -34.190 -9.619 -3.128 1.00 80.94 217 SER A O 1
ATOM 1776 N N . LEU A 1 218 ? -32.585 -8.699 -4.402 1.00 82.69 218 LEU A N 1
ATOM 1777 C CA . LEU A 1 218 ? -31.664 -8.417 -3.299 1.00 82.69 218 LEU A CA 1
ATOM 1778 C C . LEU A 1 218 ? -32.223 -7.346 -2.360 1.00 82.69 218 LEU A C 1
ATOM 1780 O O . LEU A 1 218 ? -32.170 -7.519 -1.146 1.00 82.69 218 LEU A O 1
ATOM 1784 N N . ILE A 1 219 ? -32.811 -6.282 -2.912 1.00 83.75 219 ILE A N 1
ATOM 1785 C CA . ILE A 1 219 ? -33.469 -5.232 -2.122 1.00 83.75 219 ILE A CA 1
ATOM 1786 C C . ILE A 1 219 ? -34.647 -5.811 -1.336 1.00 83.75 219 ILE A C 1
ATOM 1788 O O . ILE A 1 219 ? -34.755 -5.570 -0.138 1.00 83.75 219 ILE A O 1
ATOM 1792 N N . LEU A 1 220 ? -35.486 -6.631 -1.975 1.00 80.94 220 LEU A N 1
ATOM 1793 C CA . LEU A 1 220 ? -36.601 -7.306 -1.302 1.00 80.94 220 LEU A CA 1
ATOM 1794 C C . LEU A 1 220 ? -36.119 -8.209 -0.161 1.00 80.94 220 LEU A C 1
ATOM 1796 O O . LEU A 1 220 ? -36.727 -8.240 0.907 1.00 80.94 220 LEU A O 1
ATOM 1800 N N . ASN A 1 221 ? -35.009 -8.922 -0.360 1.00 81.44 221 ASN A N 1
ATOM 1801 C CA . ASN A 1 221 ? -34.415 -9.765 0.671 1.00 81.44 221 ASN A CA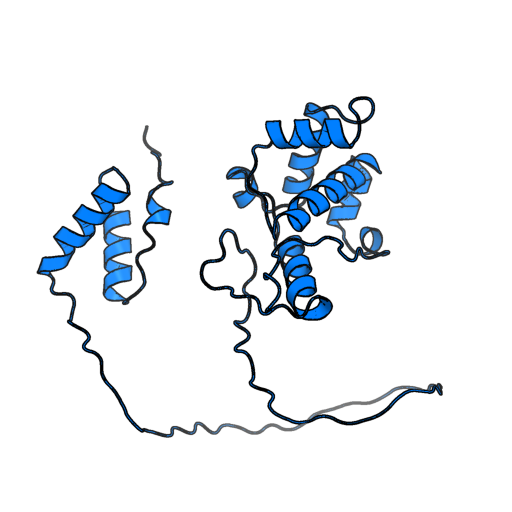 1
ATOM 1802 C C . ASN A 1 221 ? -33.867 -8.947 1.851 1.00 81.44 221 ASN A C 1
ATOM 1804 O O . ASN A 1 221 ? -33.999 -9.364 3.002 1.00 81.44 221 ASN A O 1
ATOM 1808 N N . ASP A 1 222 ? -33.261 -7.789 1.591 1.00 82.31 222 ASP A N 1
ATOM 1809 C CA . ASP A 1 222 ? -32.770 -6.910 2.654 1.00 82.31 222 ASP A CA 1
ATOM 1810 C C . ASP A 1 222 ? -33.924 -6.278 3.439 1.00 82.31 222 ASP A C 1
ATOM 1812 O O . ASP A 1 222 ? -33.900 -6.322 4.668 1.00 82.31 222 ASP A O 1
ATOM 1816 N N . ILE A 1 223 ? -34.986 -5.829 2.759 1.00 80.44 223 ILE A N 1
ATOM 1817 C CA . ILE A 1 223 ? -36.209 -5.321 3.402 1.00 80.44 223 ILE A CA 1
ATOM 1818 C C . ILE A 1 223 ? -36.843 -6.399 4.291 1.00 80.44 223 ILE A C 1
ATOM 1820 O O . ILE A 1 223 ? -37.086 -6.161 5.474 1.00 80.44 223 ILE A O 1
ATOM 1824 N N . ASN A 1 224 ? -37.043 -7.611 3.761 1.00 78.12 224 ASN A N 1
ATOM 1825 C CA . ASN A 1 224 ? -37.653 -8.717 4.509 1.00 78.12 224 ASN A CA 1
ATOM 1826 C C . ASN A 1 224 ? -36.833 -9.130 5.740 1.00 78.12 224 ASN A C 1
ATOM 1828 O O . ASN A 1 224 ? -37.394 -9.589 6.732 1.00 78.12 224 ASN A O 1
ATOM 1832 N N . ASN A 1 225 ? -35.512 -8.949 5.694 1.00 78.19 225 ASN A N 1
ATOM 1833 C CA . ASN A 1 225 ? -34.615 -9.250 6.808 1.00 78.19 225 ASN A CA 1
ATOM 1834 C C . ASN A 1 225 ? -34.284 -8.026 7.676 1.00 78.19 225 ASN A C 1
ATOM 1836 O O . ASN A 1 225 ? -33.395 -8.126 8.521 1.00 78.19 225 ASN A O 1
ATOM 1840 N N . LYS A 1 226 ? -34.963 -6.885 7.474 1.00 79.12 226 LYS A N 1
ATOM 1841 C CA . LYS A 1 226 ? -34.713 -5.618 8.185 1.00 79.12 226 LYS A CA 1
ATOM 1842 C C . LYS A 1 226 ? -33.235 -5.194 8.150 1.00 79.12 226 LYS A C 1
ATOM 1844 O O . LYS A 1 226 ? -32.702 -4.686 9.134 1.00 79.12 226 LYS A O 1
ATOM 1849 N N . ARG A 1 227 ? -32.561 -5.454 7.026 1.00 72.31 227 ARG A N 1
ATOM 1850 C CA . ARG A 1 227 ? -31.186 -5.022 6.757 1.00 72.31 227 ARG A CA 1
ATOM 1851 C C . ARG A 1 227 ? -31.196 -3.643 6.112 1.00 72.31 227 ARG A C 1
ATOM 1853 O O . ARG A 1 227 ? -32.077 -3.338 5.309 1.00 72.31 227 ARG A O 1
ATOM 1860 N N . ASP A 1 228 ? -30.184 -2.841 6.425 1.00 74.12 228 ASP A N 1
ATOM 1861 C CA . ASP A 1 228 ? -29.984 -1.556 5.763 1.00 74.12 228 ASP A CA 1
ATOM 1862 C C . ASP A 1 228 ? -29.726 -1.762 4.266 1.00 74.12 228 ASP A C 1
ATOM 1864 O O . ASP A 1 228 ? -28.916 -2.600 3.856 1.00 74.12 228 ASP A O 1
ATOM 1868 N N . ILE A 1 229 ? -30.421 -0.985 3.435 1.00 79.69 229 ILE A N 1
ATOM 1869 C CA . ILE A 1 229 ? -30.248 -1.031 1.985 1.00 79.69 229 ILE A CA 1
ATOM 1870 C C . ILE A 1 229 ? -29.032 -0.178 1.626 1.00 79.69 229 ILE A C 1
ATOM 1872 O O . ILE A 1 229 ? -29.113 1.048 1.551 1.00 79.69 229 ILE A O 1
ATOM 1876 N N . ASP A 1 230 ? -27.901 -0.829 1.366 1.00 80.38 230 ASP A N 1
ATOM 1877 C CA . ASP A 1 230 ? -26.726 -0.147 0.830 1.00 80.38 230 ASP A CA 1
ATOM 1878 C C . ASP A 1 230 ? -26.933 0.175 -0.657 1.00 80.38 230 ASP A C 1
ATOM 1880 O O . ASP A 1 230 ? -26.759 -0.674 -1.533 1.00 80.38 230 ASP A O 1
ATOM 1884 N N . VAL A 1 231 ? -27.323 1.415 -0.949 1.00 74.75 231 VAL A N 1
ATOM 1885 C CA . VAL A 1 231 ? -27.536 1.898 -2.322 1.00 74.75 231 VAL A CA 1
ATOM 1886 C C . VAL A 1 231 ? -26.210 1.979 -3.097 1.00 74.75 231 VAL A C 1
ATOM 1888 O O . VAL A 1 231 ? -26.209 1.851 -4.323 1.00 74.75 231 VAL A O 1
ATOM 1891 N N . ALA A 1 232 ? -25.065 2.112 -2.407 1.00 73.31 232 ALA A N 1
ATOM 1892 C CA . ALA A 1 232 ? -23.747 2.269 -3.027 1.00 73.31 232 ALA A CA 1
ATOM 1893 C C . ALA A 1 232 ? -23.355 1.055 -3.890 1.00 73.31 232 ALA A C 1
ATOM 1895 O O . ALA A 1 232 ? -22.722 1.207 -4.938 1.00 73.31 232 ALA A O 1
ATOM 1896 N N . ARG A 1 233 ? -23.796 -0.146 -3.493 1.00 80.56 233 ARG A N 1
ATOM 1897 C CA . ARG A 1 233 ? -23.491 -1.406 -4.190 1.00 80.56 233 ARG A CA 1
ATOM 1898 C C . ARG A 1 233 ? -24.058 -1.490 -5.614 1.00 80.56 233 ARG A C 1
ATOM 1900 O O . ARG A 1 233 ? -23.621 -2.335 -6.387 1.00 80.56 233 ARG A O 1
ATOM 1907 N N . PHE A 1 234 ? -25.002 -0.617 -5.974 1.00 79.06 234 PHE A N 1
ATOM 1908 C CA . PHE A 1 234 ? -25.659 -0.609 -7.287 1.00 79.06 234 PHE A CA 1
ATOM 1909 C C . PHE A 1 234 ? -25.080 0.416 -8.277 1.00 79.06 234 PHE A C 1
ATOM 1911 O O . PHE A 1 234 ? -25.393 0.356 -9.469 1.00 79.06 234 PHE A O 1
ATOM 1918 N N . PHE A 1 235 ? -24.215 1.333 -7.824 1.00 68.56 235 PHE A N 1
ATOM 1919 C CA . PHE A 1 235 ? -23.601 2.353 -8.690 1.00 68.56 235 PHE A CA 1
ATOM 1920 C C . PHE A 1 235 ? -22.529 1.787 -9.633 1.00 68.56 235 PHE A C 1
ATOM 1922 O O . PHE A 1 235 ? -22.256 2.381 -10.676 1.00 68.56 235 PHE A O 1
ATOM 1929 N N . PHE A 1 236 ? -21.934 0.639 -9.293 1.00 59.94 236 PHE A N 1
ATOM 1930 C CA . PHE A 1 236 ? -20.780 0.081 -10.009 1.00 59.94 236 PHE A CA 1
ATOM 1931 C C . PHE A 1 236 ? -21.111 -1.076 -10.960 1.00 59.94 236 PHE A C 1
ATOM 1933 O O . PHE A 1 236 ? -20.242 -1.525 -11.703 1.00 59.94 236 PHE A O 1
ATOM 1940 N N . THR A 1 237 ? -22.365 -1.526 -11.030 1.00 56.06 237 THR A N 1
ATOM 1941 C CA . THR A 1 237 ? -22.810 -2.510 -12.026 1.00 56.06 237 THR A CA 1
ATOM 1942 C C . THR A 1 237 ? -23.061 -1.834 -13.382 1.00 56.06 237 THR A C 1
ATOM 1944 O O . THR A 1 237 ? -24.197 -1.677 -13.827 1.00 56.06 237 THR A O 1
ATOM 1947 N N . LYS A 1 238 ? -21.995 -1.407 -14.075 1.00 44.91 238 LYS A N 1
ATOM 1948 C CA . LYS A 1 238 ? -22.073 -1.053 -15.503 1.00 44.91 238 LYS A CA 1
ATOM 1949 C C . LYS A 1 238 ? -21.876 -2.300 -16.374 1.00 44.91 238 LYS A C 1
ATOM 1951 O O . LYS A 1 238 ? -20.778 -2.824 -16.482 1.00 44.91 238 LYS A O 1
ATOM 1956 N N . HIS A 1 239 ? -22.980 -2.716 -16.995 1.00 43.25 239 HIS A N 1
ATOM 1957 C CA . HIS A 1 239 ? -23.109 -3.415 -18.280 1.00 43.25 239 HIS A CA 1
ATOM 1958 C C . HIS A 1 239 ? -22.063 -4.484 -18.650 1.00 43.25 239 HIS A C 1
ATOM 1960 O O . HIS A 1 239 ? -21.143 -4.228 -19.420 1.00 43.25 239 HIS A O 1
ATOM 1966 N N . THR A 1 240 ? -22.320 -5.736 -18.266 1.00 42.81 240 THR A N 1
ATOM 1967 C CA . THR A 1 240 ? -21.924 -6.900 -19.076 1.00 42.81 240 THR A CA 1
ATOM 1968 C C . THR A 1 240 ? -23.100 -7.315 -19.958 1.00 42.81 240 THR A C 1
ATOM 1970 O O . THR A 1 240 ? -23.859 -8.190 -19.574 1.00 42.81 240 THR A O 1
ATOM 1973 N N . HIS A 1 241 ? -23.297 -6.624 -21.077 1.00 39.34 241 HIS A N 1
ATOM 1974 C CA . HIS A 1 241 ? -24.042 -7.025 -22.286 1.00 39.34 241 HIS A CA 1
ATOM 1975 C C . HIS A 1 241 ? -23.802 -5.848 -23.245 1.00 39.34 241 HIS A C 1
ATOM 1977 O O . HIS A 1 241 ? -24.201 -4.729 -22.932 1.00 39.34 241 HIS A O 1
ATOM 1983 N N . THR A 1 242 ? -22.990 -5.966 -24.290 1.00 37.47 242 THR A N 1
ATOM 1984 C CA . THR A 1 242 ? -22.989 -6.940 -25.395 1.00 37.47 242 THR A CA 1
ATOM 1985 C C . THR A 1 242 ? -21.608 -6.966 -26.029 1.00 37.47 242 THR A C 1
ATOM 1987 O O . THR A 1 242 ? -20.977 -5.885 -26.044 1.00 37.47 242 THR A O 1
#

Radius of gyration: 26.25 Å; chains: 1; bounding box: 65×57×68 Å

Sequence (242 aa):
MAAPKKEHLDYYNWSCKAYDTNFTLKKLSRKYGPLGETIYRRMLDLIYITNYYIVIDIDELSYDLAQKIGTKWCDENKCAEILRYCTDIGLFDKNLVECNVWTSDGIQKRYFEIMEKVLRRTIDFKNKKYLLIDVPLSVPKNDISSEETGFNSEKTRVYSEETGVNSDKGNEIKINQNKSNNSKEEDSKDLDASDLPTIIENIEVAVGRKLNEMERSLILNDINNKRDIDVARFFFTKHTHT

Organism: NCBI:txid118967

InterPro domains:
  IPR025400 Lin1244/Lin1753-like, N-terminal [PF14297] (21-107)

Foldseek 3Di:
DPDPDDQADPDADDDPCCCVPPPLNVVQCVPPNVVLVLLLVVVLNVCRRHHQKDADQLQVSLCVSCVVVDVVRGHSVRSSVSVVSCCVSQVFPVVCVVRSMGHHPVSNVRSVCCCCPVVVHDDDPPPDPPDPDPDDNPPPDPPDDDDDDDDDDDDDDDDDDDDDDDDDDDDDDDDDDDDDDDDDDDDDDDDDPVCLVVVQVVLCVVLVHHDDPVRSVVVVVCSVVVHDDDSVVNNPPPDPDD

pLDDT: mean 73.55, std 27.3, range [21.06, 98.69]